Protein AF-A0A8M3B405-F1 (afdb_monomer_lite)

Sequence (270 aa):
MRRGDWSSRPAEAQRREERRTEFRLAEGLQRLDQAKHYHLNTLTREQRRLSRDLASIKTGNSWKRGFHSLGLRASNHDAGRPAAYYKRTLLPIIPLVGKEADDHKSSSLQARVQEFISSGGKRTEHSSETLCLPDLKQQPVTFLTTTNTHTDREESKERDMEGHVEVVRDREKDSQKEKEWMLLREREKDNENGAEINGNRGSSSPVPFPPDMLAPDGHLRTVHTLPNFAQALVEARKARYIRHRGQPLCERELTIREIFAQDSRRTPAV

Foldseek 3Di:
DDDDPPPCVVVVVVVVVVVVVVVVVVVVVVVVVVVVVVVVVVVVVVVVVVVVVVVCVVVVVPPVPPPCPPPPPPPPCPPDDDDDDDPPDPDPDDPDDDPDDDDDDPCPVVNVVVCVVVVPDDDDDDDPDDPDDPDPPDDDDDDDDDDDDDDDDDDDDDDDDDDDDDDPDDPPVPVVVVVVVVVVVVVVVVPPPDDPDDDDDDPDPDPDDDPVQADPVRHGPDPVNDPDPVVVVVVVVVDDDDPDPDDPPVNDDDDPCRVPPDPPVPDPDD

pLDDT: mean 71.89, std 16.9, range [38.06, 98.62]

Radius of gyration: 34.44 Å; chains: 1; bounding box: 91×79×84 Å

Organism: Danio rerio (NCBI:txid7955)

Secondary structure (DSSP, 8-state):
-----STTHHHHHHHHHHHHHHHHHHHHHHHHHHHHHHHHHHHHHHHHHHHHHHHHHHTT---TTTS-TT--------TT-------------PPPPP----------HHHHHHHHHHTTT-------------------------------------------------SSSHHHHHHHHHHHHHHHHTTSS-----------------GGGB-TTSSB--GGGPPPHHHHHHHHHH------SS--GGGSPPPHHHHT---TT-PPP-

Structure (mmCIF, N/CA/C/O backbone):
data_AF-A0A8M3B405-F1
#
_entry.id   AF-A0A8M3B405-F1
#
loop_
_atom_site.group_PDB
_atom_site.id
_atom_site.type_symbol
_atom_site.label_atom_id
_atom_site.label_alt_id
_atom_site.label_comp_id
_atom_site.label_asym_id
_atom_site.label_entity_id
_atom_site.label_seq_id
_atom_site.pdbx_PDB_ins_code
_atom_site.Cartn_x
_atom_site.Cartn_y
_atom_site.Cartn_z
_atom_site.occupancy
_atom_site.B_iso_or_equiv
_atom_site.auth_seq_id
_atom_site.auth_comp_id
_atom_site.auth_asym_id
_atom_site.auth_atom_id
_atom_site.pdbx_PDB_model_num
ATOM 1 N N . MET A 1 1 ? 37.016 22.498 -48.669 1.00 46.56 1 MET A N 1
ATOM 2 C CA . MET A 1 1 ? 36.357 21.264 -48.186 1.00 46.56 1 MET A CA 1
ATOM 3 C C . MET A 1 1 ? 35.936 21.462 -46.731 1.00 46.56 1 MET A C 1
ATOM 5 O O . MET A 1 1 ? 36.805 21.471 -45.873 1.00 46.56 1 MET A O 1
ATOM 9 N N . ARG A 1 2 ? 34.645 21.689 -46.436 1.00 56.72 2 ARG A N 1
ATOM 10 C CA . ARG A 1 2 ? 34.143 21.767 -45.049 1.00 56.72 2 ARG A CA 1
ATOM 11 C C . ARG A 1 2 ? 33.646 20.387 -44.626 1.00 56.72 2 ARG A C 1
ATOM 13 O O . ARG A 1 2 ? 32.625 19.919 -45.112 1.00 56.72 2 ARG A O 1
ATOM 20 N N . ARG A 1 3 ? 34.423 19.717 -43.779 1.00 62.25 3 ARG A N 1
ATOM 21 C CA . ARG A 1 3 ? 34.182 18.361 -43.278 1.00 62.25 3 ARG A CA 1
ATOM 22 C C . ARG A 1 3 ? 34.211 18.460 -41.746 1.00 62.25 3 ARG A C 1
ATOM 24 O O . ARG A 1 3 ? 35.256 18.224 -41.159 1.00 62.25 3 ARG A O 1
ATOM 31 N N . GLY A 1 4 ? 33.130 18.955 -41.134 1.00 64.19 4 GLY A N 1
ATOM 32 C CA . GLY A 1 4 ? 33.141 19.349 -39.711 1.00 64.19 4 GLY A CA 1
ATOM 33 C C . GLY A 1 4 ? 31.912 19.004 -38.860 1.00 64.19 4 GLY A C 1
ATOM 34 O O . GLY A 1 4 ? 32.069 18.829 -37.661 1.00 64.19 4 GLY A O 1
ATOM 35 N N . ASP A 1 5 ? 30.716 18.819 -39.428 1.00 64.69 5 ASP A N 1
ATOM 36 C CA . ASP A 1 5 ? 29.484 18.948 -38.616 1.00 64.69 5 ASP A CA 1
ATOM 37 C C . ASP A 1 5 ? 28.752 17.637 -38.263 1.00 64.69 5 ASP A C 1
ATOM 39 O O . ASP A 1 5 ? 27.579 17.657 -37.895 1.00 64.69 5 ASP A O 1
ATOM 43 N N . TRP A 1 6 ? 29.405 16.473 -38.341 1.00 62.72 6 TRP A N 1
ATOM 44 C CA . TRP A 1 6 ? 28.733 15.191 -38.046 1.00 62.72 6 TRP A CA 1
ATOM 45 C C . TRP A 1 6 ? 28.765 14.773 -36.565 1.00 62.72 6 TRP A C 1
ATOM 47 O O . TRP A 1 6 ? 27.986 13.911 -36.162 1.00 62.72 6 TRP A O 1
ATOM 57 N N . SER A 1 7 ? 29.594 15.406 -35.729 1.00 62.59 7 SER A N 1
ATOM 58 C CA . SER A 1 7 ? 29.790 14.990 -34.328 1.00 62.59 7 SER A CA 1
ATOM 59 C C . SER A 1 7 ? 28.761 15.563 -33.341 1.00 62.59 7 SER A C 1
ATOM 61 O O . SER A 1 7 ? 28.698 15.126 -32.196 1.00 62.59 7 SER A O 1
ATOM 63 N N . SER A 1 8 ? 27.922 16.515 -33.760 1.00 65.25 8 SER A N 1
ATOM 64 C CA . SER A 1 8 ? 26.989 17.227 -32.864 1.00 65.25 8 SER A CA 1
ATOM 65 C C . SER A 1 8 ? 25.650 16.503 -32.662 1.00 65.25 8 SER A C 1
ATOM 67 O O . SER A 1 8 ? 24.922 16.777 -31.705 1.00 65.25 8 SER A O 1
ATOM 69 N N . ARG A 1 9 ? 25.305 15.572 -33.561 1.00 69.12 9 ARG A N 1
ATOM 70 C CA . ARG A 1 9 ? 23.990 14.908 -33.603 1.00 69.12 9 ARG A CA 1
ATOM 71 C C . ARG A 1 9 ? 23.727 13.946 -32.428 1.00 69.12 9 ARG A C 1
ATOM 73 O O . ARG A 1 9 ? 22.607 13.972 -31.916 1.00 69.12 9 ARG A O 1
ATOM 80 N N . PRO A 1 10 ? 24.706 13.147 -31.948 1.00 80.44 10 PRO A N 1
ATOM 81 C CA . PRO A 1 10 ? 24.501 12.267 -30.794 1.00 80.44 10 PRO A CA 1
ATOM 82 C C . PRO A 1 10 ? 24.207 13.045 -29.504 1.00 80.44 10 PRO A C 1
ATOM 84 O O . PRO A 1 10 ? 23.272 12.705 -28.783 1.00 80.44 10 PRO A O 1
ATOM 87 N N . ALA A 1 11 ? 24.930 14.144 -29.260 1.00 85.38 11 ALA A N 1
ATOM 88 C CA . ALA A 1 11 ? 24.741 14.971 -28.067 1.00 85.38 11 ALA A CA 1
ATOM 89 C C . ALA A 1 11 ? 23.355 15.638 -28.032 1.00 85.38 11 ALA A C 1
ATOM 91 O O . ALA A 1 11 ? 22.743 15.779 -26.976 1.00 85.38 11 ALA A O 1
ATOM 92 N N . GLU A 1 12 ? 22.825 16.043 -29.189 1.00 88.56 12 GLU A N 1
ATOM 93 C CA . GLU A 1 12 ? 21.493 16.644 -29.259 1.00 88.56 12 GLU A CA 1
ATOM 94 C C . GLU A 1 12 ? 20.363 15.611 -29.115 1.00 88.56 12 GLU A C 1
ATOM 96 O O . GLU A 1 12 ? 19.310 15.922 -28.558 1.00 88.56 12 GLU A O 1
ATOM 101 N N . ALA A 1 13 ? 20.562 14.380 -29.597 1.00 90.19 13 ALA A N 1
ATOM 102 C CA . ALA A 1 13 ? 19.624 13.281 -29.373 1.00 90.19 13 ALA A CA 1
ATOM 103 C C . ALA A 1 13 ? 19.553 12.905 -27.885 1.00 90.19 13 ALA A C 1
ATOM 105 O O . ALA A 1 13 ? 18.455 12.770 -27.345 1.00 90.19 13 ALA A O 1
ATOM 106 N N . GLN A 1 14 ? 20.706 12.836 -27.214 1.00 92.69 14 GLN A N 1
ATOM 107 C CA . GLN A 1 14 ? 20.788 12.576 -25.780 1.00 92.69 14 GLN A CA 1
ATOM 108 C C . GLN A 1 14 ? 20.057 13.651 -24.961 1.00 92.69 14 GLN A C 1
ATOM 110 O O . GLN A 1 14 ? 19.185 13.308 -24.170 1.00 92.69 14 GLN A O 1
ATOM 115 N N . ARG A 1 15 ? 20.288 14.944 -25.239 1.00 93.38 15 ARG A N 1
ATOM 116 C CA . ARG A 1 15 ? 19.566 16.043 -24.565 1.00 93.38 15 ARG A CA 1
ATOM 117 C C . ARG A 1 15 ? 18.045 15.962 -24.721 1.00 93.38 15 ARG A C 1
ATOM 119 O O . ARG A 1 15 ? 17.302 16.377 -23.835 1.00 93.38 15 ARG A O 1
ATOM 126 N N . ARG A 1 16 ? 17.547 15.468 -25.861 1.00 94.94 16 ARG A N 1
ATOM 127 C CA . ARG A 1 16 ? 16.101 15.276 -26.068 1.00 94.94 16 ARG A CA 1
ATOM 128 C C . ARG A 1 16 ? 15.560 14.123 -25.232 1.00 94.94 16 ARG A C 1
ATOM 130 O O . ARG A 1 16 ? 14.450 14.241 -24.720 1.00 94.94 16 ARG A O 1
ATOM 137 N N . GLU A 1 17 ? 16.310 13.031 -25.105 1.00 94.62 17 GLU A N 1
ATOM 138 C CA . GLU A 1 17 ? 15.897 11.907 -24.264 1.00 94.62 17 GLU A CA 1
ATOM 139 C C . GLU A 1 17 ? 15.959 12.265 -22.777 1.00 94.62 17 GLU A C 1
ATOM 141 O O . GLU A 1 17 ? 15.003 11.980 -22.061 1.00 94.62 17 GLU A O 1
ATOM 146 N N . GLU A 1 18 ? 16.990 12.993 -22.341 1.00 96.19 18 GLU A N 1
ATOM 147 C CA . GLU A 1 18 ? 17.091 13.546 -20.984 1.00 96.19 18 GLU A CA 1
ATOM 148 C C . GLU A 1 18 ? 15.848 14.384 -20.647 1.00 96.19 18 GLU A C 1
ATOM 150 O O . GLU A 1 18 ? 15.136 14.066 -19.697 1.00 96.19 18 GLU A O 1
ATOM 155 N N . ARG A 1 19 ? 15.449 15.328 -21.510 1.00 97.50 19 ARG A N 1
ATOM 156 C CA . ARG A 1 19 ? 14.211 16.112 -21.312 1.00 97.50 19 ARG A CA 1
ATOM 157 C C . ARG A 1 19 ? 12.941 15.262 -21.228 1.00 97.50 19 ARG A C 1
ATOM 159 O O . ARG A 1 19 ? 12.017 15.599 -20.492 1.00 97.50 19 ARG A O 1
ATOM 166 N N . ARG A 1 20 ? 12.856 14.157 -21.977 1.00 97.81 20 ARG A N 1
ATOM 167 C CA . ARG A 1 20 ? 11.714 13.228 -21.878 1.00 97.81 20 ARG A CA 1
ATOM 168 C C . ARG A 1 20 ? 11.737 12.466 -20.560 1.00 97.81 20 ARG A C 1
ATOM 170 O O . ARG A 1 20 ? 10.682 12.272 -19.963 1.00 97.81 20 ARG A O 1
ATOM 177 N N . THR A 1 21 ? 12.913 12.023 -20.110 1.00 97.31 21 THR A N 1
ATOM 178 C CA . THR A 1 21 ? 13.059 11.393 -18.793 1.00 97.31 21 THR A CA 1
ATOM 179 C C . THR A 1 21 ? 12.696 12.364 -17.674 1.00 97.31 21 THR A C 1
ATOM 181 O O . THR A 1 21 ? 11.912 11.991 -16.808 1.00 97.31 21 THR A O 1
ATOM 184 N N . GLU A 1 22 ? 13.151 13.615 -17.747 1.00 97.69 22 GLU A N 1
ATOM 185 C CA . GLU A 1 22 ? 12.821 14.679 -16.797 1.00 97.69 22 GLU A CA 1
ATOM 186 C C . GLU A 1 22 ? 11.316 14.944 -16.754 1.00 97.69 22 GLU A C 1
ATOM 188 O O . GLU A 1 22 ? 10.733 14.960 -15.675 1.00 97.69 22 GLU A O 1
ATOM 193 N N . PHE A 1 23 ? 10.661 15.065 -17.914 1.00 97.94 23 PHE A N 1
ATOM 194 C CA . PHE A 1 23 ? 9.212 15.253 -17.981 1.00 97.94 23 PHE A CA 1
ATOM 195 C C . PHE A 1 23 ? 8.446 14.088 -17.331 1.00 97.94 23 PHE A C 1
ATOM 197 O O . PHE A 1 23 ? 7.529 14.314 -16.544 1.00 97.94 23 PHE A O 1
ATOM 204 N N . ARG A 1 24 ? 8.853 12.837 -17.601 1.00 98.31 24 ARG A N 1
ATOM 205 C CA . ARG A 1 24 ? 8.257 11.641 -16.975 1.00 98.31 24 ARG A CA 1
ATOM 206 C C . ARG A 1 24 ? 8.450 11.629 -15.455 1.00 98.31 24 ARG A C 1
ATOM 208 O O . ARG A 1 24 ? 7.530 11.257 -14.729 1.00 98.31 24 ARG A O 1
ATOM 215 N N . LEU A 1 25 ? 9.627 12.032 -14.970 1.00 98.44 25 LEU A N 1
ATOM 216 C CA . LEU A 1 25 ? 9.915 12.123 -13.535 1.00 98.44 25 LEU A CA 1
ATOM 217 C C . LEU A 1 25 ? 9.101 13.235 -12.862 1.00 98.44 25 LEU A C 1
ATOM 219 O O . LEU A 1 25 ? 8.525 12.999 -11.803 1.00 98.44 25 LEU A O 1
ATOM 223 N N . ALA A 1 26 ? 8.999 14.409 -13.490 1.00 98.19 26 ALA A N 1
ATOM 224 C CA . ALA A 1 26 ? 8.204 15.528 -12.990 1.00 98.19 26 ALA A CA 1
ATOM 225 C C . ALA A 1 26 ? 6.712 15.169 -12.885 1.00 98.19 26 ALA A C 1
ATOM 227 O O . ALA A 1 26 ? 6.083 15.429 -11.859 1.00 98.19 26 ALA A O 1
ATOM 228 N N . GLU A 1 27 ? 6.156 14.496 -13.898 1.00 98.25 27 GLU A N 1
ATOM 229 C CA . GLU A 1 27 ? 4.780 13.989 -13.856 1.00 98.25 27 GLU A CA 1
ATOM 230 C C . GLU A 1 27 ? 4.592 12.950 -12.736 1.00 98.25 27 GLU A C 1
ATOM 232 O O . GLU A 1 27 ? 3.603 12.984 -11.999 1.00 98.25 27 GLU A O 1
ATOM 237 N N . GLY A 1 28 ? 5.554 12.035 -12.572 1.00 98.38 28 GLY A N 1
ATOM 238 C CA . GLY A 1 28 ? 5.543 11.042 -11.497 1.00 98.38 28 GLY A CA 1
ATOM 239 C C . GLY A 1 28 ? 5.531 11.675 -10.102 1.00 98.38 28 GLY A C 1
ATOM 240 O O . GLY A 1 28 ? 4.732 11.269 -9.255 1.00 98.38 28 GLY A O 1
ATOM 241 N N . LEU A 1 29 ? 6.360 12.700 -9.881 1.00 98.50 29 LEU A N 1
ATOM 242 C CA . LEU A 1 29 ? 6.398 13.466 -8.631 1.00 98.50 29 LEU A CA 1
ATOM 243 C C . LEU A 1 29 ? 5.065 14.169 -8.359 1.00 98.50 29 LEU A C 1
ATOM 245 O O . LEU A 1 29 ? 4.527 14.043 -7.261 1.00 98.50 29 LEU A O 1
ATOM 249 N N . GLN A 1 30 ? 4.473 14.811 -9.369 1.00 98.50 30 GLN A N 1
ATOM 250 C CA . GLN A 1 30 ? 3.171 15.465 -9.230 1.00 98.50 30 GLN A CA 1
ATOM 251 C C . GLN A 1 30 ? 2.065 14.474 -8.829 1.00 98.50 30 GLN A C 1
ATOM 253 O O . GLN A 1 30 ? 1.247 14.767 -7.953 1.00 98.50 30 GLN A O 1
ATOM 258 N N . ARG A 1 31 ? 2.038 13.282 -9.440 1.00 98.31 31 ARG A N 1
ATOM 259 C CA . ARG A 1 31 ? 1.076 12.222 -9.090 1.00 98.31 31 ARG A CA 1
ATOM 260 C C . ARG A 1 31 ? 1.275 11.726 -7.657 1.00 98.31 31 ARG A C 1
ATOM 262 O O . ARG A 1 31 ? 0.292 11.500 -6.950 1.00 98.31 31 ARG A O 1
ATOM 269 N N . LEU A 1 32 ? 2.527 11.575 -7.221 1.00 98.62 32 LEU A N 1
ATOM 270 C CA . LEU A 1 32 ? 2.857 11.170 -5.854 1.00 98.62 32 LEU A CA 1
ATOM 271 C C . LEU A 1 32 ? 2.406 12.225 -4.835 1.00 98.62 32 LEU A C 1
ATOM 273 O O . LEU A 1 32 ? 1.776 11.881 -3.832 1.00 98.62 32 LEU A O 1
ATOM 277 N N . ASP A 1 33 ? 2.654 13.503 -5.120 1.00 98.56 33 ASP A N 1
ATOM 278 C CA . ASP A 1 33 ? 2.189 14.606 -4.285 1.00 98.56 33 ASP A CA 1
ATOM 279 C C . ASP A 1 33 ? 0.662 14.635 -4.209 1.00 98.56 33 ASP A C 1
ATOM 281 O O . ASP A 1 33 ? 0.100 14.747 -3.118 1.00 98.56 33 ASP A O 1
ATOM 285 N N . GLN A 1 34 ? -0.044 14.457 -5.326 1.00 98.19 34 GLN A N 1
ATOM 286 C CA . GLN A 1 34 ? -1.507 14.396 -5.330 1.00 98.19 34 GLN A CA 1
ATOM 287 C C . GLN A 1 34 ? -2.041 13.232 -4.477 1.00 98.19 34 GLN A C 1
ATOM 289 O O . GLN A 1 34 ? -2.971 13.422 -3.685 1.00 98.19 34 GLN A O 1
ATOM 294 N N . ALA A 1 35 ? -1.434 12.046 -4.581 1.00 98.06 35 ALA A N 1
ATOM 295 C CA . ALA A 1 35 ? -1.796 10.885 -3.769 1.00 98.06 35 ALA A CA 1
ATOM 296 C C . ALA A 1 35 ? -1.555 11.138 -2.270 1.00 98.06 35 ALA A C 1
ATOM 298 O O . ALA A 1 35 ? -2.426 10.855 -1.441 1.00 98.06 35 ALA A O 1
ATOM 299 N N . LYS A 1 36 ? -0.418 11.751 -1.913 1.00 98.38 36 LYS A N 1
ATOM 300 C CA . LYS A 1 36 ? -0.106 12.162 -0.536 1.00 98.38 36 LYS A CA 1
ATOM 301 C C . LYS A 1 36 ? -1.177 13.104 0.020 1.00 98.38 36 LYS A C 1
ATOM 303 O O . LYS A 1 36 ? -1.682 12.872 1.119 1.00 98.38 36 LYS A O 1
ATOM 308 N N . HIS A 1 37 ? -1.567 14.131 -0.737 1.00 98.38 37 HIS A N 1
ATOM 309 C CA . HIS A 1 37 ? -2.614 15.070 -0.321 1.00 98.38 37 HIS A CA 1
ATOM 310 C C . HIS A 1 37 ? -3.978 14.383 -0.154 1.00 98.38 37 HIS A C 1
ATOM 312 O O . HIS A 1 37 ? -4.681 14.646 0.823 1.00 98.38 37 HIS A O 1
ATOM 318 N N . TYR A 1 38 ? -4.354 13.476 -1.062 1.00 98.44 38 TYR A N 1
ATOM 319 C CA . TYR A 1 38 ? -5.592 12.699 -0.950 1.00 98.44 38 TYR A CA 1
ATOM 320 C C . TYR A 1 38 ? -5.633 11.867 0.340 1.00 98.44 38 TYR A C 1
ATOM 322 O O . TYR A 1 38 ? -6.625 11.903 1.078 1.00 98.44 38 TYR A O 1
ATOM 330 N N . HIS A 1 39 ? -4.545 11.161 0.652 1.00 98.38 39 HIS A N 1
ATOM 331 C CA . HIS A 1 39 ? -4.461 10.344 1.859 1.00 98.38 39 HIS A CA 1
ATOM 332 C C . HIS A 1 39 ? -4.478 11.187 3.135 1.00 98.38 39 HIS A C 1
ATOM 334 O O . HIS A 1 39 ? -5.252 10.883 4.042 1.00 98.38 39 HIS A O 1
ATOM 340 N N . LEU A 1 40 ? -3.721 12.288 3.193 1.00 98.56 40 LEU A N 1
ATOM 341 C CA . LEU A 1 40 ? -3.746 13.206 4.339 1.00 98.56 40 LEU A CA 1
ATOM 342 C C . LEU A 1 40 ? -5.141 13.798 4.579 1.00 98.56 40 LEU A C 1
ATOM 344 O O . LEU A 1 40 ? -5.606 13.860 5.719 1.00 98.56 40 LEU A O 1
ATOM 348 N N . ASN A 1 41 ? -5.851 14.175 3.513 1.00 98.31 41 ASN A N 1
ATOM 349 C CA . ASN A 1 41 ? -7.222 14.672 3.612 1.00 98.31 41 ASN A CA 1
ATOM 350 C C . ASN A 1 41 ? -8.191 13.594 4.106 1.00 98.31 41 ASN A C 1
ATOM 352 O O . ASN A 1 41 ? -9.075 13.881 4.914 1.00 98.31 41 ASN A O 1
ATOM 356 N N . THR A 1 42 ? -8.018 12.355 3.646 1.00 97.81 42 THR A N 1
ATOM 357 C CA . THR A 1 42 ? -8.828 11.209 4.079 1.00 97.81 42 THR A CA 1
ATOM 358 C C . THR A 1 42 ? -8.619 10.922 5.564 1.00 97.81 42 THR A C 1
ATOM 360 O O . THR A 1 42 ? -9.591 10.843 6.313 1.00 97.81 42 THR A O 1
ATOM 363 N N . LEU A 1 43 ? -7.365 10.880 6.020 1.00 98.50 43 LEU A N 1
ATOM 364 C CA . LEU A 1 43 ? -7.030 10.708 7.435 1.00 98.50 43 LEU A CA 1
ATOM 365 C C . LEU A 1 43 ? -7.577 11.849 8.294 1.00 98.50 43 LEU A C 1
ATOM 367 O O . LEU A 1 43 ? -8.170 11.601 9.337 1.00 98.50 43 LEU A O 1
ATOM 371 N N . THR A 1 44 ? -7.474 13.094 7.825 1.00 98.12 44 THR A N 1
ATOM 372 C CA . THR A 1 44 ? -8.032 14.255 8.536 1.00 98.12 44 THR A CA 1
ATOM 373 C C . THR A 1 44 ? -9.558 14.152 8.680 1.00 98.12 44 THR A C 1
ATOM 375 O O . THR A 1 44 ? -10.116 14.529 9.713 1.00 98.12 44 THR A O 1
ATOM 378 N N . ARG A 1 45 ? -10.263 13.632 7.662 1.00 98.31 45 ARG A N 1
ATOM 379 C CA . ARG A 1 45 ? -11.717 13.398 7.721 1.00 98.31 45 ARG A CA 1
ATOM 380 C C . ARG A 1 45 ? -12.077 12.311 8.729 1.00 98.31 45 ARG A C 1
ATOM 382 O O . ARG A 1 45 ? -12.981 12.540 9.533 1.00 98.31 45 ARG A O 1
ATOM 389 N N . GLU A 1 46 ? -11.366 11.186 8.718 1.00 97.94 46 GLU A N 1
ATOM 390 C CA . GLU A 1 46 ? -11.579 10.107 9.690 1.00 97.94 46 GLU A CA 1
ATOM 391 C C . GLU A 1 46 ? -11.245 10.562 11.110 1.00 97.94 46 GLU A C 1
ATOM 393 O O . GLU A 1 46 ? -12.050 10.353 12.009 1.00 97.94 46 GLU A O 1
ATOM 398 N N . GLN A 1 47 ? -10.152 11.298 11.317 1.00 98.38 47 GLN A N 1
ATOM 399 C CA . GLN A 1 47 ? -9.822 11.873 12.621 1.00 98.38 47 GLN A CA 1
ATOM 400 C C . GLN A 1 47 ? -10.959 12.769 13.133 1.00 98.38 47 GLN A C 1
ATOM 402 O O . GLN A 1 47 ? -11.434 12.581 14.249 1.00 98.38 47 GLN A O 1
ATOM 407 N N . ARG A 1 48 ? -11.479 13.691 12.308 1.00 98.25 48 ARG A N 1
ATOM 408 C CA . ARG A 1 48 ? -12.626 14.544 12.684 1.00 98.25 48 ARG A CA 1
ATOM 409 C C . ARG A 1 48 ? -13.904 13.747 12.936 1.00 98.25 48 ARG A C 1
ATOM 411 O O . ARG A 1 48 ? -14.734 14.156 13.748 1.00 98.25 48 ARG A O 1
ATOM 418 N N . ARG A 1 49 ? -14.123 12.657 12.202 1.00 96.56 49 ARG A N 1
ATOM 419 C CA . ARG A 1 49 ? -15.253 11.751 12.422 1.00 96.56 49 ARG A CA 1
ATOM 420 C C . ARG A 1 49 ? -15.115 11.062 13.777 1.00 96.56 49 ARG A C 1
ATOM 422 O O . ARG A 1 49 ? -15.998 11.242 14.604 1.00 96.56 49 ARG A O 1
ATOM 429 N N . LEU A 1 50 ? -13.982 10.414 14.036 1.00 97.12 50 LEU A N 1
ATOM 430 C CA . LEU A 1 50 ? -13.677 9.745 15.299 1.00 97.12 50 LEU A CA 1
ATOM 431 C C . LEU A 1 50 ? -13.718 10.703 16.493 1.00 97.12 50 LEU A C 1
ATOM 433 O O . LEU A 1 50 ? -14.237 10.341 17.541 1.00 97.12 50 LEU A O 1
ATOM 437 N N . SER A 1 51 ? -13.244 11.944 16.353 1.00 96.81 51 SER A N 1
ATOM 438 C CA . SER A 1 51 ? -13.347 12.945 17.423 1.00 96.81 51 SER A CA 1
ATOM 439 C C . SER A 1 51 ? -14.800 13.321 17.743 1.00 96.81 51 SER A C 1
ATOM 441 O O . SER A 1 51 ? -15.157 13.411 18.917 1.00 96.81 51 SER A O 1
ATOM 443 N N . ARG A 1 52 ? -15.656 13.517 16.725 1.00 95.38 52 ARG A N 1
ATOM 444 C CA . ARG A 1 52 ? -17.100 13.775 16.920 1.00 95.38 52 ARG A CA 1
ATOM 445 C C . ARG A 1 52 ? -17.804 12.578 17.542 1.00 95.38 52 ARG A C 1
ATOM 447 O O . ARG A 1 52 ? -18.644 12.732 18.429 1.00 95.38 52 ARG A O 1
ATOM 454 N N . ASP A 1 53 ? -17.437 11.400 17.073 1.00 92.81 53 ASP A N 1
ATOM 455 C CA . ASP A 1 53 ? -17.916 10.130 17.569 1.00 92.81 53 ASP A CA 1
ATOM 456 C C . ASP A 1 53 ? -17.565 9.994 19.069 1.00 92.81 53 ASP A C 1
ATOM 458 O O . ASP A 1 53 ? -18.453 9.865 19.917 1.00 92.81 53 ASP A O 1
ATOM 462 N N . LEU A 1 54 ? -16.292 10.122 19.425 1.00 94.94 54 LEU A N 1
ATOM 463 C CA . LEU A 1 54 ? -15.814 10.043 20.802 1.00 94.94 54 LEU A CA 1
ATOM 464 C C . LEU A 1 54 ? -16.498 11.079 21.709 1.00 94.94 54 LEU A C 1
ATOM 466 O O . LEU A 1 54 ? -16.900 10.743 22.824 1.00 94.94 54 LEU A O 1
ATOM 470 N N . ALA A 1 55 ? -16.691 12.314 21.236 1.00 93.56 55 ALA A N 1
ATOM 471 C CA . ALA A 1 55 ? -17.446 13.333 21.966 1.00 93.56 55 ALA A CA 1
ATOM 472 C C . ALA A 1 55 ? -18.910 12.914 22.200 1.00 93.56 55 ALA A C 1
ATOM 474 O O . ALA A 1 55 ? -19.419 13.058 23.309 1.00 93.56 55 ALA A O 1
ATOM 475 N N . SER A 1 56 ? -19.565 12.327 21.195 1.00 88.25 56 SER A N 1
ATOM 476 C CA . SER A 1 56 ? -20.955 11.858 21.296 1.00 88.25 56 SER A CA 1
ATOM 477 C C . SER A 1 56 ? -21.120 10.744 22.333 1.00 88.25 56 SER A C 1
ATOM 479 O O . SER A 1 56 ? -22.073 10.775 23.113 1.00 88.25 56 SER A O 1
ATOM 481 N N . ILE A 1 57 ? -20.171 9.798 22.387 1.00 91.31 57 ILE A N 1
ATOM 482 C CA . ILE A 1 57 ? -20.143 8.751 23.419 1.00 91.31 57 ILE A CA 1
ATOM 483 C C . ILE A 1 57 ? -19.985 9.380 24.807 1.00 91.31 57 ILE A C 1
ATOM 485 O O . ILE A 1 57 ? -20.743 9.045 25.715 1.00 91.31 57 ILE A O 1
ATOM 489 N N . LYS A 1 58 ? -19.042 10.321 24.970 1.00 92.56 58 LYS A N 1
ATOM 490 C CA . LYS A 1 58 ? -18.778 10.984 26.258 1.00 92.56 58 LYS A CA 1
ATOM 491 C C . LYS A 1 58 ? -19.974 11.778 26.784 1.00 92.56 58 LYS A C 1
ATOM 493 O O . LYS A 1 58 ? -20.210 11.777 27.986 1.00 92.56 58 LYS A O 1
ATOM 498 N N . THR A 1 59 ? -20.745 12.426 25.911 1.00 93.31 59 THR A N 1
ATOM 499 C CA . THR A 1 59 ? -21.952 13.180 26.301 1.00 93.31 59 THR A CA 1
ATOM 500 C C . THR A 1 59 ? -23.152 12.272 26.619 1.00 93.31 59 THR A C 1
ATOM 502 O O . THR A 1 59 ? -24.201 12.762 27.019 1.00 93.31 59 THR A O 1
ATOM 505 N N . GLY A 1 60 ? -23.042 10.948 26.449 1.00 87.69 60 GLY A N 1
ATOM 506 C CA . GLY A 1 60 ? -24.164 10.026 26.656 1.00 87.69 60 GLY A CA 1
ATOM 507 C C . GLY A 1 60 ? -25.176 10.016 25.502 1.00 87.69 60 GLY A C 1
ATOM 508 O O . GLY A 1 60 ? -26.205 9.343 25.582 1.00 87.69 60 GLY A O 1
ATOM 509 N N . ASN A 1 61 ? -24.864 10.683 24.384 1.00 73.88 61 ASN A N 1
ATOM 510 C CA . ASN A 1 61 ? -25.613 10.580 23.133 1.00 73.88 61 ASN A CA 1
ATOM 511 C C . ASN A 1 61 ? -25.239 9.264 22.436 1.00 73.88 61 ASN A C 1
ATOM 513 O O . ASN A 1 61 ? -24.569 9.242 21.404 1.00 73.88 61 ASN A O 1
ATOM 517 N N . SER A 1 62 ? -25.648 8.144 23.038 1.00 65.38 62 SER A N 1
ATOM 518 C CA . SER A 1 62 ? -25.415 6.806 22.492 1.00 65.38 62 SER A CA 1
ATOM 519 C C . SER A 1 62 ? -25.954 6.721 21.058 1.00 65.38 62 SER A C 1
ATOM 521 O O . SER A 1 62 ? -27.094 7.103 20.788 1.00 65.38 62 SER A O 1
ATOM 523 N N . TRP A 1 63 ? -25.137 6.231 20.121 1.00 60.19 63 TRP A N 1
ATOM 524 C CA . TRP A 1 63 ? -25.417 6.135 18.679 1.00 60.19 63 TRP A CA 1
ATOM 525 C C . TRP A 1 63 ? -26.551 5.170 18.284 1.00 60.19 63 TRP A C 1
ATOM 527 O O . TRP A 1 63 ? -26.535 4.579 17.201 1.00 60.19 63 TRP A O 1
ATOM 537 N N . LYS A 1 64 ? -27.591 5.034 19.112 1.00 59.47 64 LYS A N 1
ATOM 538 C CA . LYS A 1 64 ? -28.775 4.190 18.896 1.00 59.47 64 LYS A CA 1
ATOM 539 C C . LYS A 1 64 ? -29.655 4.607 17.706 1.00 59.47 64 LYS A C 1
ATOM 541 O O . LYS A 1 64 ? -30.815 4.228 17.631 1.00 59.47 64 LYS A O 1
ATOM 546 N N . ARG A 1 65 ? -29.139 5.387 16.752 1.00 60.06 65 ARG A N 1
ATOM 547 C CA . ARG A 1 65 ? -29.850 5.752 15.517 1.00 60.06 65 ARG A CA 1
ATOM 548 C C . ARG A 1 65 ? -29.221 5.221 14.225 1.00 60.06 65 ARG A C 1
ATOM 550 O O . ARG A 1 65 ? -29.856 5.359 13.189 1.00 60.06 65 ARG A O 1
ATOM 557 N N . GLY A 1 66 ? -28.046 4.578 14.260 1.00 57.28 66 GLY A N 1
ATOM 558 C CA . GLY A 1 66 ? -27.329 4.183 13.031 1.00 57.28 66 GLY A CA 1
ATOM 559 C C . GLY A 1 66 ? -27.232 2.685 12.719 1.00 57.28 66 GLY A C 1
ATOM 560 O O . GLY A 1 66 ? -27.152 2.320 11.552 1.00 57.28 66 GLY A O 1
ATOM 561 N N . PHE A 1 67 ? -27.268 1.806 13.726 1.00 56.03 67 PHE A N 1
ATOM 562 C CA . PHE A 1 67 ? -26.982 0.368 13.550 1.00 56.03 67 PHE A CA 1
ATOM 563 C C . PHE A 1 67 ? -28.204 -0.553 13.724 1.00 56.03 67 PHE A C 1
ATOM 565 O O . PHE A 1 67 ? -28.058 -1.764 13.859 1.00 56.03 67 PHE A O 1
ATOM 572 N N . HIS A 1 68 ? -29.425 -0.009 13.686 1.00 51.50 68 HIS A N 1
ATOM 573 C CA . HIS A 1 68 ? -30.662 -0.799 13.812 1.00 51.50 68 HIS A CA 1
ATOM 574 C C . HIS A 1 68 ? -31.383 -1.070 12.480 1.00 51.50 68 HIS A C 1
ATOM 576 O O . HIS A 1 68 ? -32.420 -1.723 12.485 1.00 51.50 68 HIS A O 1
ATOM 582 N N . SER A 1 69 ? -30.833 -0.664 11.331 1.00 51.19 69 SER A N 1
ATOM 583 C CA . SER A 1 69 ? -31.438 -0.973 10.019 1.00 51.19 69 SER A CA 1
ATOM 584 C C . SER A 1 69 ? -31.138 -2.391 9.512 1.00 51.19 69 SER A C 1
ATOM 586 O O . SER A 1 69 ? -31.733 -2.819 8.531 1.00 51.19 69 SER A O 1
ATOM 588 N N . LEU A 1 70 ? -30.255 -3.135 10.189 1.00 53.56 70 LEU A N 1
ATOM 589 C CA . LEU A 1 70 ? -30.065 -4.584 10.004 1.00 53.56 70 LEU A CA 1
ATOM 590 C C . LEU A 1 70 ? -30.407 -5.361 11.284 1.00 53.56 70 LEU A C 1
ATOM 592 O O . LEU A 1 70 ? -29.985 -6.498 11.481 1.00 53.56 70 LEU A O 1
ATOM 596 N N . GLY A 1 71 ? -31.202 -4.731 12.156 1.00 46.62 71 GLY A N 1
ATOM 597 C CA . GLY A 1 71 ? -31.865 -5.412 13.247 1.00 46.62 71 GLY A CA 1
ATOM 598 C C . GLY A 1 71 ? -32.832 -6.428 12.665 1.00 46.62 71 GLY A C 1
ATOM 599 O O . GLY A 1 71 ? -33.840 -6.061 12.064 1.00 46.62 71 GLY A O 1
ATOM 600 N N . LEU A 1 72 ? -32.488 -7.697 12.865 1.00 54.97 72 LEU A N 1
ATOM 601 C CA . LEU A 1 72 ? -33.399 -8.817 13.045 1.00 54.97 72 LEU A CA 1
ATOM 602 C C . LEU A 1 72 ? -34.698 -8.313 13.684 1.00 54.97 72 LEU A C 1
ATOM 604 O O . LEU A 1 72 ? -34.827 -8.209 14.903 1.00 54.97 72 LEU A O 1
ATOM 608 N N . ARG A 1 73 ? -35.663 -7.949 12.839 1.00 45.16 73 ARG A N 1
ATOM 609 C CA . ARG A 1 73 ? -37.038 -7.761 13.259 1.00 45.16 73 ARG A CA 1
ATOM 610 C C . ARG A 1 73 ? -37.482 -9.157 13.659 1.00 45.16 73 ARG A C 1
ATOM 612 O O . ARG A 1 73 ? -37.772 -9.970 12.786 1.00 45.16 73 ARG A O 1
ATOM 619 N N . ALA A 1 74 ? -37.483 -9.436 14.962 1.00 52.75 74 ALA A N 1
ATOM 620 C CA . ALA A 1 74 ? -38.272 -10.510 15.541 1.00 52.75 74 ALA A CA 1
ATOM 621 C C . ALA A 1 74 ? -39.722 -10.246 15.119 1.00 52.75 74 ALA A C 1
ATOM 623 O O . ALA A 1 74 ? -40.459 -9.472 15.730 1.00 52.75 74 ALA A O 1
ATOM 624 N N . SER A 1 75 ? -40.070 -10.779 13.953 1.00 53.25 75 SER A N 1
ATOM 625 C CA . SER A 1 75 ? -41.401 -10.723 13.402 1.00 53.25 75 SER A CA 1
ATOM 626 C C . SER A 1 75 ? -42.181 -11.778 14.159 1.00 53.25 75 SER A C 1
ATOM 628 O O . SER A 1 75 ? -42.202 -12.945 13.777 1.00 53.25 75 SER A O 1
ATOM 630 N N . ASN A 1 76 ? -42.779 -11.369 15.276 1.00 55.09 76 ASN A N 1
ATOM 631 C CA . ASN A 1 76 ? -43.956 -12.042 15.796 1.00 55.09 76 ASN A CA 1
ATOM 632 C C . ASN A 1 76 ? -45.035 -11.906 14.713 1.00 55.09 76 ASN A C 1
ATOM 634 O O . ASN A 1 76 ? -45.783 -10.928 14.676 1.00 55.09 76 ASN A O 1
ATOM 638 N N . HIS A 1 77 ? -45.037 -12.837 13.758 1.00 55.59 77 HIS A N 1
ATOM 639 C CA . HIS A 1 77 ? -46.132 -13.009 12.819 1.00 55.59 77 HIS A CA 1
ATOM 640 C C . HIS A 1 77 ? -47.293 -13.640 13.581 1.00 55.59 77 HIS A C 1
ATOM 642 O O . HIS A 1 77 ? -47.468 -14.852 13.603 1.00 55.59 77 HIS A O 1
ATOM 648 N N . ASP A 1 78 ? -48.066 -12.772 14.224 1.00 58.69 78 ASP A N 1
ATOM 649 C CA . ASP A 1 78 ? -49.456 -13.043 14.546 1.00 58.69 78 ASP A CA 1
ATOM 650 C C . ASP A 1 78 ? -50.227 -13.183 13.218 1.00 58.69 78 ASP A C 1
ATOM 652 O O . ASP A 1 78 ? -50.203 -12.292 12.360 1.00 58.69 78 ASP A O 1
ATOM 656 N N . ALA A 1 79 ? -50.826 -14.353 13.003 1.00 63.88 79 ALA A N 1
ATOM 657 C CA . ALA A 1 79 ? -51.289 -14.871 11.713 1.00 63.88 79 ALA A CA 1
ATOM 658 C C . ALA A 1 79 ? -52.625 -14.268 11.220 1.00 63.88 79 ALA A C 1
ATOM 660 O O . ALA A 1 79 ? -53.385 -14.929 10.516 1.00 63.88 79 ALA A O 1
ATOM 661 N N . GLY A 1 80 ? -52.934 -13.015 11.570 1.00 62.78 80 GLY A N 1
ATOM 662 C CA . GLY A 1 80 ? -54.288 -12.463 11.432 1.00 62.78 80 GLY A CA 1
ATOM 663 C C . GLY A 1 80 ? -54.479 -11.222 10.556 1.00 62.78 80 GLY A C 1
ATOM 664 O O . GLY A 1 80 ? -55.602 -10.725 10.498 1.00 62.78 80 GLY A O 1
ATOM 665 N N . ARG A 1 81 ? -53.452 -10.661 9.893 1.00 57.16 81 ARG A N 1
ATOM 666 C CA . ARG A 1 81 ? -53.611 -9.384 9.156 1.00 57.16 81 ARG A CA 1
ATOM 667 C C . ARG A 1 81 ? -53.494 -9.508 7.628 1.00 57.16 81 ARG A C 1
ATOM 669 O O . ARG A 1 81 ? -52.453 -9.947 7.141 1.00 57.16 81 ARG A O 1
ATOM 676 N N . PRO A 1 82 ? -54.512 -9.062 6.863 1.00 67.56 82 PRO A N 1
ATOM 677 C CA . PRO A 1 82 ? -54.509 -9.128 5.407 1.00 67.56 82 PRO A CA 1
ATOM 678 C C . PRO A 1 82 ? -53.544 -8.099 4.795 1.00 67.56 82 PRO A C 1
ATOM 680 O O . PRO A 1 82 ? -53.450 -6.963 5.258 1.00 67.56 82 PRO A O 1
ATOM 683 N N . ALA A 1 83 ? -52.829 -8.552 3.760 1.00 60.50 83 ALA A N 1
ATOM 684 C CA . ALA A 1 83 ? -52.080 -7.822 2.731 1.00 60.50 83 ALA A CA 1
ATOM 685 C C . ALA A 1 83 ? -51.751 -6.340 3.018 1.00 60.50 83 ALA A C 1
ATOM 687 O O . ALA A 1 83 ? -52.499 -5.426 2.669 1.00 60.50 83 ALA A O 1
ATOM 688 N N . ALA A 1 84 ? -50.565 -6.091 3.581 1.00 61.91 84 ALA A N 1
ATOM 689 C CA . ALA A 1 84 ? -49.993 -4.752 3.612 1.00 61.91 84 ALA A CA 1
ATOM 690 C C . ALA A 1 84 ? -49.618 -4.309 2.186 1.00 61.91 84 ALA A C 1
ATOM 692 O O . ALA A 1 84 ? -48.729 -4.873 1.551 1.00 61.91 84 ALA A O 1
ATOM 693 N N . TYR A 1 85 ? -50.304 -3.272 1.710 1.00 67.25 85 TYR A N 1
ATOM 694 C CA . TYR A 1 85 ? -50.002 -2.535 0.488 1.00 67.25 85 TYR A CA 1
ATOM 695 C C . TYR A 1 85 ? -48.547 -2.036 0.524 1.00 67.25 85 TYR A C 1
ATOM 697 O O . TYR A 1 85 ? -48.181 -1.189 1.343 1.00 67.25 85 TYR A O 1
ATOM 705 N N . TYR A 1 86 ? -47.706 -2.548 -0.370 1.00 63.75 86 TYR A N 1
ATOM 706 C CA . TYR A 1 86 ? -46.346 -2.062 -0.591 1.00 63.75 86 TYR A CA 1
ATOM 707 C C . TYR A 1 86 ? -46.415 -0.651 -1.188 1.00 63.75 86 TYR A C 1
ATOM 709 O O . TYR A 1 86 ? -46.558 -0.456 -2.396 1.00 63.75 86 TYR A O 1
ATOM 717 N N . LYS A 1 87 ? -46.307 0.368 -0.328 1.00 63.50 87 LYS A N 1
ATOM 718 C CA . LYS A 1 87 ? -45.901 1.702 -0.773 1.00 63.50 87 LYS A CA 1
ATOM 719 C C . LYS A 1 87 ? -44.503 1.562 -1.367 1.00 63.50 87 LYS A C 1
ATOM 721 O O . LYS A 1 87 ? -43.569 1.208 -0.653 1.00 63.50 87 LYS A O 1
ATOM 726 N N . ARG A 1 88 ? -44.405 1.804 -2.679 1.00 64.25 88 ARG A N 1
ATOM 727 C CA . ARG A 1 88 ? -43.163 1.910 -3.454 1.00 64.25 88 ARG A CA 1
ATOM 728 C C . ARG A 1 88 ? -42.078 2.559 -2.598 1.00 64.25 88 ARG A C 1
ATOM 730 O O . ARG A 1 88 ? -42.200 3.726 -2.230 1.00 64.25 88 ARG A O 1
ATOM 737 N N . THR A 1 89 ? -41.047 1.792 -2.271 1.00 59.66 89 THR A N 1
ATOM 738 C CA . THR A 1 89 ? -39.811 2.325 -1.718 1.00 59.66 89 THR A CA 1
ATOM 739 C C . THR A 1 89 ? -39.244 3.285 -2.757 1.00 59.66 89 THR A C 1
ATOM 741 O O . THR A 1 89 ? -38.799 2.881 -3.830 1.00 59.66 89 THR A O 1
ATOM 744 N N . LEU A 1 90 ? -39.340 4.584 -2.470 1.00 68.69 90 LEU A N 1
ATOM 745 C CA . LEU A 1 90 ? -38.588 5.598 -3.191 1.00 68.69 90 LEU A CA 1
ATOM 746 C C . LEU A 1 90 ? -37.118 5.306 -2.900 1.00 68.69 90 LEU A C 1
ATOM 748 O O . LEU A 1 90 ? -36.636 5.559 -1.796 1.00 68.69 90 LEU A O 1
ATOM 752 N N . LEU A 1 91 ? -36.436 4.685 -3.864 1.00 74.44 91 LEU A N 1
ATOM 753 C CA . LEU A 1 91 ? -34.985 4.577 -3.833 1.00 74.44 91 LEU A CA 1
ATOM 754 C C . LEU A 1 91 ? -34.416 5.996 -3.683 1.00 74.44 91 LEU A C 1
ATOM 756 O O . LEU A 1 91 ? -34.966 6.923 -4.288 1.00 74.44 91 LEU A O 1
ATOM 760 N N . PRO A 1 92 ? -33.353 6.191 -2.883 1.00 65.56 92 PRO A N 1
ATOM 761 C CA . PRO A 1 92 ? -32.691 7.483 -2.809 1.00 65.56 92 PRO A CA 1
ATOM 762 C C . PRO A 1 92 ? -32.318 7.915 -4.230 1.00 65.56 92 PRO A C 1
ATOM 764 O O . PRO A 1 92 ? -31.588 7.219 -4.936 1.00 65.56 92 PRO A O 1
ATOM 767 N N . ILE A 1 93 ? -32.886 9.040 -4.663 1.00 71.69 93 ILE A N 1
ATOM 768 C CA . ILE A 1 93 ? -32.594 9.643 -5.958 1.00 71.69 93 ILE A CA 1
ATOM 769 C C . ILE A 1 93 ? -31.127 10.068 -5.900 1.00 71.69 93 ILE A C 1
ATOM 771 O O . ILE A 1 93 ? -30.763 10.913 -5.083 1.00 71.69 93 ILE A O 1
ATOM 775 N N . ILE A 1 94 ? -30.283 9.459 -6.735 1.00 67.75 94 ILE A N 1
ATOM 776 C CA . ILE A 1 94 ? -28.908 9.919 -6.939 1.00 67.75 94 ILE A CA 1
ATOM 777 C C . ILE A 1 94 ? -29.028 11.360 -7.450 1.00 67.75 94 ILE A C 1
ATOM 779 O O . ILE A 1 94 ? -29.662 11.553 -8.493 1.00 67.75 94 ILE A O 1
ATOM 783 N N . PRO A 1 95 ? -28.499 12.375 -6.740 1.00 64.81 95 PRO A N 1
ATOM 784 C CA . PRO A 1 95 ? -28.545 13.738 -7.238 1.00 64.81 95 PRO A CA 1
ATOM 785 C C . PRO A 1 95 ? -27.864 13.755 -8.605 1.00 64.81 95 PRO A C 1
ATOM 787 O O . PRO A 1 95 ? -26.690 13.399 -8.724 1.00 64.81 95 PRO A O 1
ATOM 790 N N . LEU A 1 96 ? -28.622 14.122 -9.644 1.00 66.00 96 LEU A N 1
ATOM 791 C CA . LEU A 1 96 ? -28.025 14.456 -10.926 1.00 66.00 96 LEU A CA 1
ATOM 792 C C . LEU A 1 96 ? -27.020 15.571 -10.651 1.00 66.00 96 LEU A C 1
ATOM 794 O O . LEU A 1 96 ? -27.383 16.618 -10.114 1.00 66.00 96 LEU A O 1
ATOM 798 N N . VAL A 1 97 ? -25.760 15.293 -10.984 1.00 69.31 97 VAL A N 1
ATOM 799 C CA . VAL A 1 97 ? -24.659 16.250 -10.928 1.00 69.31 97 VAL A CA 1
ATOM 800 C C . VAL A 1 97 ? -25.126 17.551 -11.569 1.00 69.31 97 VAL A C 1
ATOM 802 O O . VAL A 1 97 ? -25.619 17.566 -12.699 1.00 69.31 97 VAL A O 1
ATOM 805 N N . GLY A 1 98 ? -25.043 18.607 -10.762 1.00 52.41 98 GLY A N 1
ATOM 806 C CA . GLY A 1 98 ? -25.525 19.936 -11.070 1.00 52.41 98 GLY A CA 1
ATOM 807 C C . GLY A 1 98 ? -24.980 20.427 -12.400 1.00 52.41 98 GLY A C 1
ATOM 808 O O . GLY A 1 98 ? -23.788 20.340 -12.684 1.00 52.41 98 GLY A O 1
ATOM 809 N N . LYS A 1 99 ? -25.905 20.958 -13.196 1.00 57.22 99 LYS A N 1
ATOM 810 C CA . LYS A 1 99 ? -25.620 21.929 -14.242 1.00 57.22 99 LYS A CA 1
ATOM 811 C C . LYS A 1 99 ? -24.982 23.144 -13.571 1.00 57.22 99 LYS A C 1
ATOM 813 O O . LYS A 1 99 ? -25.706 23.994 -13.061 1.00 57.22 99 LYS A O 1
ATOM 818 N N . GLU A 1 100 ? -23.660 23.222 -13.559 1.00 54.03 100 GLU A N 1
ATOM 819 C CA . GLU A 1 100 ? -23.018 24.530 -13.547 1.00 54.03 100 GLU A CA 1
ATOM 820 C C . GLU A 1 100 ? -22.979 25.014 -14.992 1.00 54.03 100 GLU A C 1
ATOM 822 O O . GLU A 1 100 ? -22.478 24.340 -15.894 1.00 54.03 100 GLU A O 1
ATOM 827 N N . ALA A 1 101 ? -23.659 26.134 -15.209 1.00 56.00 101 ALA A N 1
ATOM 828 C CA . ALA A 1 101 ? -23.563 26.906 -16.423 1.00 56.00 101 ALA A CA 1
ATOM 829 C C . ALA A 1 101 ? -22.158 27.507 -16.456 1.00 56.00 101 ALA A C 1
ATOM 831 O O . ALA A 1 101 ? -21.893 28.465 -15.743 1.00 56.00 101 ALA A O 1
ATOM 832 N N . ASP A 1 102 ? -21.279 26.920 -17.259 1.00 52.47 102 ASP A N 1
ATOM 833 C CA . ASP A 1 102 ? -20.117 27.628 -17.770 1.00 52.47 102 ASP A CA 1
ATOM 834 C C . ASP A 1 102 ? -19.961 27.299 -19.256 1.00 52.47 102 ASP A C 1
ATOM 836 O O . ASP A 1 102 ? -19.906 26.141 -19.688 1.00 52.47 102 ASP A O 1
ATOM 840 N N . ASP A 1 103 ? -19.998 28.365 -20.045 1.00 51.91 103 ASP A N 1
ATOM 841 C CA . ASP A 1 103 ? -20.187 28.409 -21.487 1.00 51.91 103 ASP A CA 1
ATOM 842 C C . ASP A 1 103 ? -18.973 27.890 -22.269 1.00 51.91 103 ASP A C 1
ATOM 844 O O . ASP A 1 103 ? -18.300 28.630 -22.984 1.00 51.91 103 ASP A O 1
ATOM 848 N N . HIS A 1 104 ? -18.702 26.587 -22.220 1.00 56.91 104 HIS A N 1
ATOM 849 C CA . HIS A 1 104 ? -17.700 25.959 -23.080 1.00 56.91 104 HIS A CA 1
ATOM 850 C C . HIS A 1 104 ? -18.243 24.687 -23.735 1.00 56.91 104 HIS A C 1
ATOM 852 O O . HIS A 1 104 ? -18.102 23.580 -23.222 1.00 56.91 104 HIS A O 1
ATOM 858 N N . LYS A 1 105 ? -18.873 24.894 -24.905 1.00 55.47 105 LYS A N 1
ATOM 859 C CA . LYS A 1 105 ? -19.063 23.968 -26.044 1.00 55.47 105 LYS A CA 1
ATOM 860 C C . LYS A 1 105 ? -18.664 22.511 -25.761 1.00 55.47 105 LYS A C 1
ATOM 862 O O . LYS A 1 105 ? -17.696 21.993 -26.315 1.00 55.47 105 LYS A O 1
ATOM 867 N N . SER A 1 106 ? -19.438 21.823 -24.930 1.00 57.94 106 SER A N 1
ATOM 868 C CA . SER A 1 106 ? -19.305 20.383 -24.750 1.00 57.94 106 SER A CA 1
ATOM 869 C C . SER A 1 106 ? -20.045 19.744 -25.916 1.00 57.94 106 SER A C 1
ATOM 871 O O . SER A 1 106 ? -21.272 19.644 -25.911 1.00 57.94 106 SER A O 1
ATOM 873 N N . SER A 1 107 ? -19.306 19.382 -26.966 1.00 63.19 107 SER A N 1
ATOM 874 C CA . SER A 1 107 ? -19.835 18.548 -28.039 1.00 63.19 107 SER A CA 1
ATOM 875 C C . SER A 1 107 ? -20.410 17.285 -27.403 1.00 63.19 107 SER A C 1
ATOM 877 O O . SER A 1 107 ? -19.687 16.457 -26.843 1.00 63.19 107 SER A O 1
ATOM 879 N N . SER A 1 108 ? -21.741 17.181 -27.411 1.00 77.00 108 SER A N 1
ATOM 880 C CA . SER A 1 108 ? -22.427 16.000 -26.909 1.00 77.00 108 SER A CA 1
ATOM 881 C C . SER A 1 108 ? -21.906 14.786 -27.673 1.00 77.00 108 SER A C 1
ATOM 883 O O . SER A 1 108 ? -21.528 14.877 -28.844 1.00 77.00 108 SER A O 1
ATOM 885 N N . LEU A 1 109 ? -21.874 13.627 -27.024 1.00 80.50 109 LEU A N 1
ATOM 886 C CA . LEU A 1 109 ? -21.446 12.388 -27.670 1.00 80.50 109 LEU A CA 1
ATOM 887 C C . LEU A 1 109 ? -22.240 12.132 -28.969 1.00 80.50 109 LEU A C 1
ATOM 889 O O . LEU A 1 109 ? -21.674 11.646 -29.940 1.00 80.50 109 LEU A O 1
ATOM 893 N N . GLN A 1 110 ? -23.503 12.573 -29.030 1.00 80.62 110 GLN A N 1
ATOM 894 C CA . GLN A 1 110 ? -24.305 12.604 -30.258 1.00 80.62 110 GLN A CA 1
ATOM 895 C C . GLN A 1 110 ? -23.706 13.482 -31.366 1.00 80.62 110 GLN A C 1
ATOM 897 O O . GLN A 1 110 ? -23.645 13.023 -32.500 1.00 80.62 110 GLN A O 1
ATOM 902 N N . ALA A 1 111 ? -23.216 14.689 -31.065 1.00 80.62 111 ALA A N 1
ATOM 903 C CA . ALA A 1 111 ? -22.539 15.536 -32.050 1.00 80.62 111 ALA A CA 1
ATOM 904 C C . ALA A 1 111 ? -21.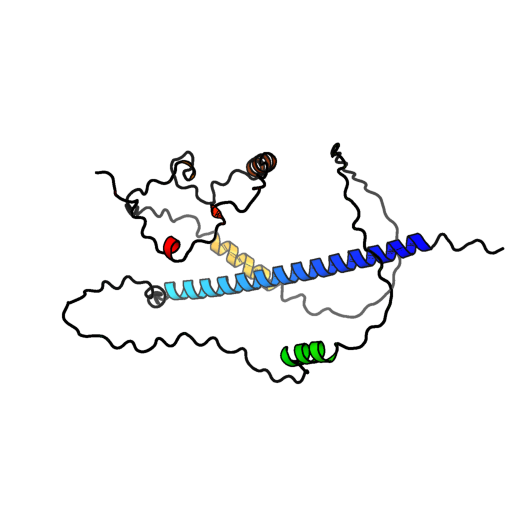253 14.876 -32.576 1.00 80.62 111 ALA A C 1
ATOM 906 O O . ALA A 1 111 ? -21.007 14.887 -33.777 1.00 80.62 111 ALA A O 1
ATOM 907 N N . ARG A 1 112 ? -20.477 14.218 -31.701 1.00 81.00 112 ARG A N 1
ATOM 908 C CA . ARG A 1 112 ? -19.268 13.479 -32.108 1.00 81.00 112 ARG A CA 1
ATOM 909 C C . ARG A 1 112 ? -19.595 12.248 -32.958 1.00 81.00 112 ARG A C 1
ATOM 911 O O . ARG A 1 112 ? -18.888 11.963 -33.918 1.00 81.00 112 ARG A O 1
ATOM 918 N N . VAL A 1 113 ? -20.674 11.532 -32.636 1.00 86.62 113 VAL A N 1
ATOM 919 C CA . VAL A 1 113 ? -21.166 10.406 -33.448 1.00 86.62 113 VAL A CA 1
ATOM 920 C C . VAL A 1 113 ? -21.668 10.903 -34.806 1.00 86.62 113 VAL A C 1
ATOM 922 O O . VAL A 1 113 ? -21.355 10.299 -35.827 1.00 86.62 113 VAL A O 1
ATOM 925 N N . GLN A 1 114 ? -22.382 12.028 -34.850 1.00 86.06 114 GLN A N 1
ATOM 926 C CA . GLN A 1 114 ? -22.851 12.627 -36.099 1.00 86.06 114 GLN A CA 1
ATOM 927 C C . GLN A 1 114 ? -21.689 13.141 -36.962 1.00 86.06 114 GLN A C 1
ATOM 929 O O . GLN A 1 114 ? -21.715 12.955 -38.176 1.00 86.06 114 GLN A O 1
ATOM 934 N N . GLU A 1 115 ? -20.645 13.718 -36.364 1.00 85.94 115 GLU A N 1
ATOM 935 C CA . GLU A 1 115 ? -19.418 14.127 -37.058 1.00 85.94 115 GLU A CA 1
ATOM 936 C C . GLU A 1 115 ? -18.628 12.915 -37.578 1.00 85.94 115 GLU A C 1
ATOM 938 O O . GLU A 1 115 ? -18.134 12.942 -38.703 1.00 85.94 115 GLU A O 1
ATOM 943 N N . PHE A 1 116 ? -18.576 11.809 -36.829 1.00 84.38 116 PHE A N 1
ATOM 944 C CA . PHE A 1 116 ? -17.965 10.559 -37.294 1.00 84.38 116 PHE A CA 1
ATOM 945 C C . PHE A 1 116 ? -18.722 9.954 -38.486 1.00 84.38 116 PHE A C 1
ATOM 947 O O . PHE A 1 116 ? -18.107 9.544 -39.467 1.00 84.38 116 PHE A O 1
ATOM 954 N N . ILE A 1 117 ? -20.058 9.958 -38.446 1.00 85.31 117 ILE A N 1
ATOM 955 C CA . ILE A 1 117 ? -20.887 9.485 -39.566 1.00 85.31 117 ILE A CA 1
ATOM 956 C C . ILE A 1 117 ? -20.769 10.435 -40.771 1.00 85.31 117 ILE A C 1
ATOM 958 O O . ILE A 1 117 ? -20.723 9.977 -41.909 1.00 85.31 117 ILE A O 1
ATOM 962 N N . SER A 1 118 ? -20.661 11.747 -40.536 1.00 83.25 118 SER A N 1
ATOM 963 C CA . SER A 1 118 ? -20.576 12.757 -41.604 1.00 83.25 118 SER A CA 1
ATOM 964 C C . SER A 1 118 ? -19.168 12.911 -42.201 1.00 83.25 118 SER A C 1
ATOM 966 O O . SER A 1 118 ? -19.038 13.374 -43.331 1.00 83.25 118 SER A O 1
ATOM 968 N N . SER A 1 119 ? -18.106 12.524 -41.485 1.00 77.88 119 SER A N 1
ATOM 969 C CA . SER A 1 119 ? -16.711 12.596 -41.965 1.00 77.88 119 SER A CA 1
ATOM 970 C C . SER A 1 119 ? -16.282 11.386 -42.810 1.00 77.88 119 SER A C 1
ATOM 972 O O . SER A 1 119 ? -15.183 11.377 -43.373 1.00 77.88 119 SER A O 1
ATOM 974 N N . GLY A 1 120 ? -17.158 10.393 -42.985 1.00 60.88 120 GLY A N 1
ATOM 975 C CA . GLY A 1 120 ? -16.942 9.263 -43.885 1.00 60.88 120 GLY A CA 1
ATOM 976 C C . GLY A 1 120 ? -17.023 9.668 -45.358 1.00 60.88 120 GLY A C 1
ATOM 977 O O . GLY A 1 120 ? -18.069 9.513 -45.978 1.00 60.88 120 GLY A O 1
ATOM 978 N N . GLY A 1 121 ? -15.935 10.174 -45.952 1.00 60.22 121 GLY A N 1
ATOM 979 C CA . GLY A 1 121 ? -15.973 10.479 -47.390 1.00 60.22 121 GLY A CA 1
ATOM 980 C C . GLY A 1 121 ? -14.705 10.919 -48.117 1.00 60.22 121 GLY A C 1
ATOM 981 O O . GLY A 1 121 ? -14.749 11.009 -49.339 1.00 60.22 121 GLY A O 1
ATOM 982 N N . LYS A 1 122 ? -13.568 11.179 -47.458 1.00 63.25 122 LYS A N 1
ATOM 983 C CA . LYS A 1 122 ? -12.349 11.601 -48.177 1.00 63.25 122 LYS A CA 1
ATOM 984 C C . LYS A 1 122 ? -11.205 10.626 -47.939 1.00 63.25 122 LYS A C 1
ATOM 986 O O . LYS A 1 122 ? -10.409 10.776 -47.021 1.00 63.25 122 LYS A O 1
ATOM 991 N N . ARG A 1 123 ? -11.183 9.592 -48.784 1.00 58.41 123 ARG A N 1
ATOM 992 C CA . ARG A 1 123 ? -10.040 8.702 -48.993 1.00 58.41 123 ARG A CA 1
ATOM 993 C C . ARG A 1 123 ? -8.921 9.506 -49.653 1.00 58.41 123 ARG A C 1
ATOM 995 O O . ARG A 1 123 ? -9.076 9.932 -50.792 1.00 58.41 123 ARG A O 1
ATOM 1002 N N . THR A 1 124 ? -7.811 9.684 -48.950 1.00 62.91 124 THR A N 1
ATOM 1003 C CA . THR A 1 124 ? -6.522 9.992 -49.572 1.00 62.91 124 THR A CA 1
ATOM 1004 C C . THR A 1 124 ? -5.741 8.686 -49.612 1.00 62.91 124 THR A C 1
ATOM 1006 O O . THR A 1 124 ? -5.458 8.076 -48.582 1.00 62.91 124 THR A O 1
ATOM 1009 N N . GLU A 1 125 ? -5.498 8.214 -50.824 1.00 57.69 125 GLU A N 1
ATOM 1010 C CA . GLU A 1 125 ? -4.846 6.955 -51.153 1.00 57.69 125 GLU A CA 1
ATOM 1011 C C . GLU A 1 125 ? -3.337 7.069 -50.928 1.00 57.69 125 GLU A C 1
ATOM 1013 O O . GLU A 1 125 ? -2.625 7.512 -51.820 1.00 57.69 125 GLU A O 1
ATOM 1018 N N . HIS A 1 126 ? -2.816 6.653 -49.771 1.00 60.91 126 HIS A N 1
ATOM 1019 C CA . HIS A 1 126 ? -1.374 6.454 -49.620 1.00 60.91 126 HIS A CA 1
ATOM 1020 C C . HIS A 1 126 ? -1.063 5.168 -48.849 1.00 60.91 126 HIS A C 1
ATOM 1022 O O . HIS A 1 126 ? -1.352 5.045 -47.665 1.00 60.91 126 HIS A O 1
ATOM 1028 N N . SER A 1 127 ? -0.412 4.258 -49.575 1.00 54.50 127 SER A N 1
ATOM 1029 C CA . SER A 1 127 ? 0.517 3.229 -49.108 1.00 54.50 127 SER A CA 1
ATOM 1030 C C . SER A 1 127 ? -0.011 2.173 -48.133 1.00 54.50 127 SER A C 1
ATOM 1032 O O . SER A 1 127 ? 0.018 2.313 -46.913 1.00 54.50 127 SER A O 1
ATOM 1034 N N . SER A 1 128 ? -0.387 1.031 -48.702 1.00 57.06 128 SER A N 1
ATOM 1035 C CA . SER A 1 128 ? -0.343 -0.269 -48.039 1.00 57.06 128 SER A CA 1
ATOM 1036 C C . SER A 1 128 ? 1.111 -0.663 -47.748 1.00 57.06 128 SER A C 1
ATOM 1038 O O . SER A 1 128 ? 1.737 -1.357 -48.544 1.00 57.06 128 SER A O 1
ATOM 1040 N N . GLU A 1 129 ? 1.645 -0.227 -46.607 1.00 66.94 129 GLU A N 1
ATOM 1041 C CA . GLU A 1 129 ? 2.868 -0.787 -46.032 1.00 66.94 129 GLU A CA 1
ATOM 1042 C C . GLU A 1 129 ? 2.484 -1.795 -44.945 1.00 66.94 129 GLU A C 1
ATOM 1044 O O . GLU A 1 129 ? 1.957 -1.461 -43.882 1.00 66.94 129 GLU A O 1
ATOM 1049 N N . THR A 1 130 ? 2.683 -3.071 -45.264 1.00 58.94 130 THR A N 1
ATOM 1050 C CA . THR A 1 130 ? 2.536 -4.203 -44.352 1.00 58.94 130 THR A CA 1
ATOM 1051 C C . THR A 1 130 ? 3.471 -4.027 -43.157 1.00 58.94 130 THR A C 1
ATOM 1053 O O . THR A 1 130 ? 4.675 -4.251 -43.262 1.00 58.94 130 THR A O 1
ATOM 1056 N N . LEU A 1 131 ? 2.907 -3.646 -42.009 1.00 60.16 131 LEU A N 1
ATOM 1057 C CA . LEU A 1 131 ? 3.577 -3.695 -40.711 1.00 60.16 131 LEU A CA 1
ATOM 1058 C C . LEU A 1 131 ? 3.834 -5.160 -40.329 1.00 60.16 131 LEU A C 1
ATOM 1060 O O . LEU A 1 131 ? 3.003 -5.819 -39.704 1.00 60.16 131 LEU A O 1
ATOM 1064 N N . CYS A 1 132 ? 4.998 -5.673 -40.721 1.00 61.25 132 CYS A N 1
ATOM 1065 C CA . CYS A 1 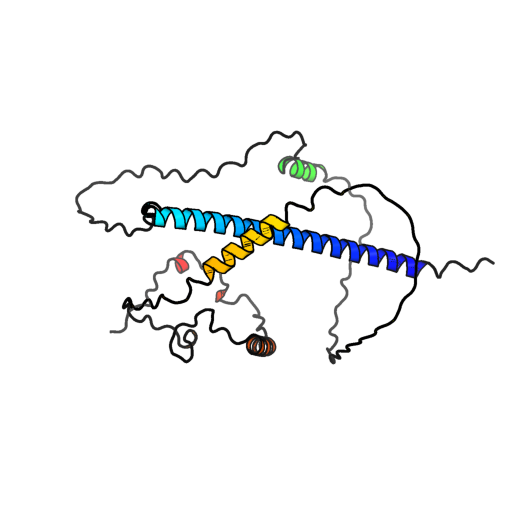132 ? 5.551 -6.907 -40.181 1.00 61.25 132 CYS A CA 1
ATOM 1066 C C . CYS A 1 132 ? 5.975 -6.666 -38.726 1.00 61.25 132 CYS A C 1
ATOM 1068 O O . CYS A 1 132 ? 6.909 -5.913 -38.452 1.00 61.25 132 CYS A O 1
ATOM 1070 N N . LEU A 1 133 ? 5.278 -7.314 -37.791 1.00 67.81 133 LEU A N 1
ATOM 1071 C CA . LEU A 1 133 ? 5.707 -7.418 -36.399 1.00 67.81 133 LEU A CA 1
ATOM 1072 C C . LEU A 1 133 ? 7.059 -8.151 -36.335 1.00 67.81 133 LEU A C 1
ATOM 1074 O O . LEU A 1 133 ? 7.218 -9.171 -37.012 1.00 67.81 133 LEU A O 1
ATOM 1078 N N . PRO A 1 134 ? 8.030 -7.678 -35.533 1.00 69.44 134 PRO A N 1
ATOM 1079 C CA . PRO A 1 134 ? 9.282 -8.389 -35.353 1.00 69.44 134 PRO A CA 1
ATOM 1080 C C . PRO A 1 134 ? 9.017 -9.699 -34.608 1.00 69.44 134 PRO A C 1
ATOM 1082 O O . PRO A 1 134 ? 8.491 -9.720 -33.495 1.00 69.44 134 PRO A O 1
ATOM 1085 N N . ASP A 1 135 ? 9.390 -10.792 -35.262 1.00 56.44 135 ASP A N 1
ATOM 1086 C CA . ASP A 1 135 ? 9.362 -12.153 -34.750 1.00 56.44 135 ASP A CA 1
ATOM 1087 C C . ASP A 1 135 ? 10.323 -12.243 -33.546 1.00 56.44 135 ASP A C 1
ATOM 1089 O O . ASP A 1 135 ? 11.546 -12.296 -33.700 1.00 56.44 135 ASP A O 1
ATOM 1093 N N . LEU A 1 136 ? 9.787 -12.186 -32.319 1.00 61.94 136 LEU A N 1
ATOM 1094 C CA . LEU A 1 136 ? 10.551 -12.376 -31.081 1.00 61.94 136 LEU A CA 1
ATOM 1095 C C . LEU A 1 136 ? 10.926 -13.857 -30.949 1.00 61.94 136 LEU A C 1
ATOM 1097 O O . LEU A 1 136 ? 10.299 -14.638 -30.229 1.00 61.94 136 LEU A O 1
ATOM 1101 N N . LYS A 1 137 ? 11.980 -14.253 -31.662 1.00 61.69 137 LYS A N 1
ATOM 1102 C CA . LYS A 1 137 ? 12.623 -15.545 -31.459 1.00 61.69 137 LYS A CA 1
ATOM 1103 C C . LYS A 1 137 ? 13.353 -15.562 -30.120 1.00 61.69 137 LYS A C 1
ATOM 1105 O O . LYS A 1 137 ? 14.276 -14.797 -29.866 1.00 61.69 137 LYS A O 1
ATOM 1110 N N . GLN A 1 138 ? 12.867 -16.476 -29.289 1.00 56.22 138 GLN A N 1
ATOM 1111 C CA . GL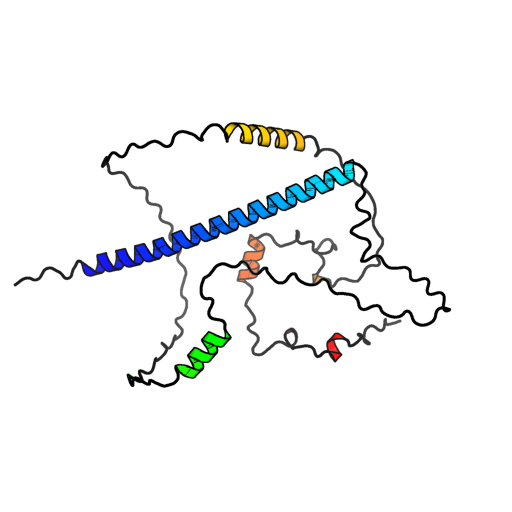N A 1 138 ? 13.458 -17.078 -28.100 1.00 56.22 138 GLN A CA 1
ATOM 1112 C C . GLN A 1 138 ? 14.986 -16.915 -28.027 1.00 56.22 138 GLN A C 1
ATOM 1114 O O . GLN A 1 138 ? 15.718 -17.571 -28.765 1.00 56.22 138 GLN A O 1
ATOM 1119 N N . GLN A 1 139 ? 15.457 -16.090 -27.091 1.00 55.78 139 GLN A N 1
ATOM 1120 C CA . GLN A 1 139 ? 16.852 -16.097 -26.658 1.00 55.78 139 GLN A CA 1
ATOM 1121 C C . GLN A 1 139 ? 16.930 -16.671 -25.231 1.00 55.78 139 GLN A C 1
ATOM 1123 O O . GLN A 1 139 ? 16.160 -16.244 -24.364 1.00 55.78 139 GLN A O 1
ATOM 1128 N N . PRO A 1 140 ? 17.803 -17.662 -24.970 1.00 58.34 140 PRO A N 1
ATOM 1129 C CA . PRO A 1 140 ? 17.960 -18.259 -23.650 1.00 58.34 140 PRO A CA 1
ATOM 1130 C C . PRO A 1 140 ? 18.625 -17.292 -22.662 1.00 58.34 140 PRO A C 1
ATOM 1132 O O . PRO A 1 140 ? 19.631 -16.652 -22.957 1.00 58.34 140 PRO A O 1
ATOM 1135 N N . VAL A 1 141 ? 18.039 -17.222 -21.466 1.00 50.97 141 VAL A N 1
ATOM 1136 C CA . VAL A 1 141 ? 18.505 -16.447 -20.313 1.00 50.97 141 VAL A CA 1
ATOM 1137 C C . VAL A 1 141 ? 19.738 -17.125 -19.716 1.00 50.97 141 VAL A C 1
ATOM 1139 O O . VAL A 1 141 ? 19.628 -18.161 -19.063 1.00 50.97 141 VAL A O 1
ATOM 1142 N N . THR A 1 142 ? 20.905 -16.514 -19.895 1.00 57.69 142 THR A N 1
ATOM 1143 C CA . THR A 1 142 ? 22.118 -16.813 -19.128 1.00 57.69 142 THR A CA 1
ATOM 1144 C C . THR A 1 142 ? 22.489 -15.620 -18.251 1.00 57.69 142 THR A C 1
ATOM 1146 O O . THR A 1 142 ? 22.871 -14.570 -18.749 1.00 57.69 142 THR A O 1
ATOM 1149 N N . PHE A 1 143 ? 22.359 -15.859 -16.945 1.00 55.69 143 PHE A N 1
ATOM 1150 C CA . PHE A 1 143 ? 23.105 -15.313 -15.808 1.00 55.69 143 PHE A CA 1
ATOM 1151 C C . PHE A 1 143 ? 23.119 -13.798 -15.536 1.00 55.69 143 PHE A C 1
ATOM 1153 O O . PHE A 1 143 ? 23.740 -12.982 -16.205 1.00 55.69 143 PHE A O 1
ATOM 1160 N N . LEU A 1 144 ? 22.479 -13.492 -14.406 1.00 41.88 144 LEU A N 1
ATOM 1161 C CA . LEU A 1 144 ? 22.640 -12.321 -13.556 1.00 41.88 144 LEU A CA 1
ATOM 1162 C C . LEU A 1 144 ? 24.120 -12.073 -13.223 1.00 41.88 144 LEU A C 1
ATOM 1164 O O . LEU A 1 144 ? 24.819 -12.989 -12.794 1.00 41.88 144 LEU A O 1
ATOM 1168 N N . THR A 1 145 ? 24.570 -10.822 -13.286 1.00 42.50 145 THR A N 1
ATOM 1169 C CA . THR A 1 145 ? 25.691 -10.352 -12.462 1.00 42.50 145 THR A CA 1
ATOM 1170 C C . THR A 1 145 ? 25.415 -8.916 -12.028 1.00 42.50 145 THR A C 1
ATOM 1172 O O . THR A 1 145 ? 25.369 -7.988 -12.826 1.00 42.50 145 THR A O 1
ATOM 1175 N N . THR A 1 146 ? 25.155 -8.781 -10.734 1.00 45.69 146 THR A N 1
ATOM 1176 C CA . THR A 1 146 ? 25.104 -7.550 -9.946 1.00 45.69 146 THR A CA 1
ATOM 1177 C C . THR A 1 146 ? 26.486 -6.904 -9.872 1.00 45.69 146 THR A C 1
ATOM 1179 O O . THR A 1 146 ? 27.432 -7.571 -9.459 1.00 45.69 146 THR A O 1
ATOM 1182 N N . THR A 1 147 ? 26.596 -5.608 -10.162 1.00 47.41 147 THR A N 1
ATOM 1183 C CA . THR A 1 147 ? 27.776 -4.801 -9.811 1.00 47.41 147 THR A CA 1
ATOM 1184 C C . THR A 1 147 ? 27.337 -3.484 -9.175 1.00 47.41 147 THR A C 1
ATOM 1186 O O . THR A 1 147 ? 26.770 -2.619 -9.838 1.00 47.41 147 THR A O 1
ATOM 1189 N N . ASN A 1 148 ? 27.596 -3.378 -7.869 1.00 42.19 148 ASN A N 1
ATOM 1190 C CA . ASN A 1 148 ? 27.678 -2.142 -7.094 1.00 42.19 148 ASN A CA 1
ATOM 1191 C C . ASN A 1 148 ? 28.985 -1.412 -7.441 1.00 42.19 148 ASN A C 1
ATOM 1193 O O . ASN A 1 148 ? 30.045 -2.027 -7.378 1.00 42.19 148 ASN A O 1
ATOM 1197 N N . THR A 1 149 ? 28.912 -0.108 -7.690 1.00 48.06 149 THR A N 1
ATOM 1198 C CA . THR A 1 149 ? 30.025 0.868 -7.677 1.00 48.06 149 THR A CA 1
ATOM 1199 C C . THR A 1 149 ? 29.358 2.212 -7.357 1.00 48.06 149 THR A C 1
ATOM 1201 O O . THR A 1 149 ? 28.549 2.667 -8.157 1.00 48.06 149 THR A O 1
ATOM 1204 N N . HIS A 1 150 ? 29.394 2.793 -6.152 1.00 38.06 150 HIS A N 1
ATOM 1205 C CA . HIS A 1 150 ? 30.520 3.317 -5.362 1.00 38.06 150 HIS A CA 1
ATOM 1206 C C . HIS A 1 150 ? 31.562 4.064 -6.199 1.00 38.06 150 HIS A C 1
ATOM 1208 O O . HIS A 1 150 ? 32.509 3.453 -6.681 1.00 38.06 150 HIS A O 1
ATOM 1214 N N . THR A 1 151 ? 31.413 5.386 -6.296 1.00 56.22 151 THR A N 1
ATOM 1215 C CA . THR A 1 151 ? 32.490 6.320 -6.657 1.00 56.22 151 THR A CA 1
ATOM 1216 C C . THR A 1 151 ? 32.147 7.712 -6.133 1.00 56.22 151 THR A C 1
ATOM 1218 O O . THR A 1 151 ? 31.281 8.391 -6.681 1.00 56.22 151 THR A O 1
ATOM 1221 N N . ASP A 1 152 ? 32.846 8.112 -5.073 1.00 48.09 152 ASP A N 1
ATOM 1222 C CA . ASP A 1 152 ? 33.101 9.501 -4.694 1.00 48.09 152 ASP A CA 1
ATOM 1223 C C . ASP A 1 152 ? 33.940 10.182 -5.786 1.00 48.09 152 ASP A C 1
ATOM 1225 O O . ASP A 1 152 ? 34.914 9.565 -6.223 1.00 48.09 152 ASP A O 1
ATOM 1229 N N . ARG A 1 153 ? 33.629 11.428 -6.197 1.00 64.38 153 ARG A N 1
ATOM 1230 C CA . ARG A 1 153 ? 34.656 12.411 -6.618 1.00 64.38 153 ARG A CA 1
ATOM 1231 C C . ARG A 1 153 ? 34.141 13.847 -6.836 1.00 64.38 153 ARG A C 1
ATOM 1233 O O . ARG A 1 153 ? 33.385 14.109 -7.763 1.00 64.38 153 ARG A O 1
ATOM 1240 N N . GLU A 1 154 ? 34.623 14.724 -5.956 1.00 52.62 154 GLU A N 1
ATOM 1241 C CA . GLU A 1 154 ? 35.088 16.124 -6.089 1.00 52.62 154 GLU A CA 1
ATOM 1242 C C . GLU A 1 154 ? 34.530 17.088 -7.164 1.00 52.62 154 GLU A C 1
ATOM 1244 O O . GLU A 1 154 ? 34.767 16.955 -8.360 1.00 52.62 154 GLU A O 1
ATOM 1249 N N . GLU A 1 155 ? 33.882 18.142 -6.649 1.00 46.97 155 GLU A N 1
ATOM 1250 C CA . GLU A 1 155 ? 34.335 19.552 -6.635 1.00 46.97 155 GLU A CA 1
ATOM 1251 C C . GLU A 1 155 ? 34.773 20.246 -7.948 1.00 46.97 155 GLU A C 1
ATOM 1253 O O . GLU A 1 155 ? 35.858 20.010 -8.472 1.00 46.97 155 GLU A O 1
ATOM 1258 N N . SER A 1 156 ? 33.962 21.214 -8.409 1.00 55.84 156 SER A N 1
ATOM 1259 C CA . SER A 1 156 ? 34.360 22.490 -9.057 1.00 55.84 156 SER A CA 1
ATOM 1260 C C . SER A 1 156 ? 33.093 23.335 -9.310 1.00 55.84 156 SER A C 1
ATOM 1262 O O . SER A 1 156 ? 32.220 22.928 -10.067 1.00 55.84 156 SER A O 1
ATOM 1264 N N . LYS A 1 157 ? 32.827 24.383 -8.524 1.00 57.56 157 LYS A N 1
ATOM 1265 C CA . LYS A 1 157 ? 33.303 25.774 -8.667 1.00 57.56 157 LYS A CA 1
ATOM 1266 C C . LYS A 1 157 ? 32.415 26.636 -9.594 1.00 57.56 157 LYS A C 1
ATOM 1268 O O . LYS A 1 157 ? 32.547 26.612 -10.811 1.00 57.56 157 LYS A O 1
ATOM 1273 N N . GLU A 1 158 ? 31.538 27.399 -8.928 1.00 51.50 158 GLU A N 1
ATOM 1274 C CA . GLU A 1 158 ? 31.388 28.863 -9.055 1.00 51.50 158 GLU A CA 1
ATOM 1275 C C . GLU A 1 158 ? 30.921 29.438 -10.407 1.00 51.50 158 GLU A C 1
ATOM 1277 O O . GLU A 1 158 ? 31.711 29.546 -11.341 1.00 51.50 158 GLU A O 1
ATOM 1282 N N . ARG A 1 159 ? 29.665 29.919 -10.457 1.00 62.50 159 ARG A N 1
ATOM 1283 C CA . ARG A 1 159 ? 29.304 31.230 -11.039 1.00 62.50 159 ARG A CA 1
ATOM 1284 C C . ARG A 1 159 ? 28.082 31.813 -10.335 1.00 62.50 159 ARG A C 1
ATOM 1286 O O . ARG A 1 159 ? 26.984 31.266 -10.421 1.00 62.50 159 ARG A O 1
ATOM 1293 N N . ASP A 1 160 ? 28.325 32.943 -9.688 1.00 49.28 160 ASP A N 1
ATOM 1294 C CA . ASP A 1 160 ? 27.347 33.908 -9.208 1.00 49.28 160 ASP A CA 1
ATOM 1295 C C . ASP A 1 160 ? 26.489 34.465 -10.350 1.00 49.28 160 ASP A C 1
ATOM 1297 O O . ASP A 1 160 ? 27.010 34.754 -11.426 1.00 49.28 160 ASP A O 1
ATOM 1301 N N . MET A 1 161 ? 25.192 34.651 -10.089 1.00 59.94 161 MET A N 1
ATOM 1302 C CA . MET A 1 161 ? 24.351 35.709 -10.668 1.00 59.94 161 MET A CA 1
ATOM 1303 C C . MET A 1 161 ? 23.116 35.908 -9.771 1.00 59.94 161 MET A C 1
ATOM 1305 O O . MET A 1 161 ? 22.117 35.199 -9.858 1.00 59.94 161 MET A O 1
ATOM 1309 N N . GLU A 1 162 ? 23.285 36.821 -8.819 1.00 45.91 162 GLU A N 1
ATOM 1310 C CA . GLU A 1 162 ? 22.426 37.975 -8.523 1.00 45.91 162 GLU A CA 1
ATOM 1311 C C . GLU A 1 162 ? 20.948 37.927 -8.979 1.00 45.91 162 GLU A C 1
ATOM 1313 O O . GLU A 1 162 ? 20.626 37.912 -10.165 1.00 45.91 162 GLU A O 1
ATOM 1318 N N . GLY A 1 163 ? 20.033 37.981 -8.005 1.00 53.75 163 GLY A N 1
ATOM 1319 C CA . GLY A 1 163 ? 18.585 38.049 -8.228 1.00 53.75 163 GLY A CA 1
ATOM 1320 C C . GLY A 1 163 ? 17.805 38.156 -6.917 1.00 53.75 163 GLY A C 1
ATOM 1321 O O . GLY A 1 163 ? 17.054 37.261 -6.545 1.00 53.75 163 GLY A O 1
ATOM 1322 N N . HIS A 1 164 ? 18.052 39.235 -6.180 1.00 46.06 164 HIS A N 1
ATOM 1323 C CA . HIS A 1 164 ? 17.525 39.519 -4.848 1.00 46.06 164 HIS A CA 1
ATOM 1324 C C . HIS A 1 164 ? 16.123 40.155 -4.945 1.00 46.06 164 HIS A C 1
ATOM 1326 O O . HIS A 1 164 ? 16.036 41.355 -5.172 1.00 46.06 164 HIS A O 1
ATOM 1332 N N . VAL A 1 165 ? 15.028 39.401 -4.759 1.00 57.56 165 VAL A N 1
ATOM 1333 C CA . VAL A 1 165 ? 13.684 39.969 -4.485 1.00 57.56 165 VAL A CA 1
ATOM 1334 C C . VAL A 1 165 ? 12.883 39.065 -3.529 1.00 57.56 165 VAL A C 1
ATOM 1336 O O . VAL A 1 165 ? 12.277 38.074 -3.916 1.00 57.56 165 VAL A O 1
ATOM 1339 N N . GLU A 1 166 ? 12.948 39.425 -2.247 1.00 48.94 166 GLU A N 1
ATOM 1340 C CA . GLU A 1 166 ? 11.795 39.668 -1.366 1.00 48.94 166 GLU A CA 1
ATOM 1341 C C . GLU A 1 166 ? 10.635 38.642 -1.334 1.00 48.94 166 GLU A C 1
ATOM 1343 O O . GLU A 1 166 ? 9.578 38.865 -1.911 1.00 48.94 166 GLU A O 1
ATOM 1348 N N . VAL A 1 167 ? 10.766 37.572 -0.534 1.00 54.56 167 VAL A N 1
ATOM 1349 C CA . VAL A 1 167 ? 9.613 36.858 0.067 1.00 54.56 167 VAL A CA 1
ATOM 1350 C C . VAL A 1 167 ? 9.987 36.415 1.489 1.00 54.56 167 VAL A C 1
ATOM 1352 O O . VAL A 1 167 ? 10.394 35.282 1.735 1.00 54.56 167 VAL A O 1
ATOM 1355 N N . VAL A 1 168 ? 9.899 37.336 2.452 1.00 53.16 168 VAL A N 1
ATOM 1356 C CA . VAL A 1 168 ? 10.126 37.059 3.883 1.00 53.16 168 VAL A CA 1
ATOM 1357 C C . VAL A 1 168 ? 8.927 37.565 4.674 1.00 53.16 168 VAL A C 1
ATOM 1359 O O . VAL A 1 168 ? 8.998 38.613 5.299 1.00 53.16 168 VAL A O 1
ATOM 1362 N N . ARG A 1 169 ? 7.807 36.834 4.631 1.00 56.72 169 ARG A N 1
ATOM 1363 C CA . ARG A 1 169 ? 6.700 36.952 5.599 1.00 56.72 169 ARG A CA 1
ATOM 1364 C C . ARG A 1 169 ? 5.861 35.673 5.617 1.00 56.72 169 ARG A C 1
ATOM 1366 O O . ARG A 1 169 ? 4.760 35.695 5.104 1.00 56.72 169 ARG A O 1
ATOM 1373 N N . ASP A 1 170 ? 6.376 34.572 6.171 1.00 58.47 170 ASP A N 1
ATOM 1374 C CA . ASP A 1 170 ? 5.515 33.421 6.544 1.00 58.47 170 ASP A CA 1
ATOM 1375 C C . ASP A 1 170 ? 6.150 32.411 7.528 1.00 58.47 170 ASP A C 1
ATOM 1377 O O . ASP A 1 170 ? 5.655 31.304 7.720 1.00 58.47 170 ASP A O 1
ATOM 1381 N N . ARG A 1 171 ? 7.248 32.767 8.210 1.00 59.62 171 ARG A N 1
ATOM 1382 C CA . ARG A 1 171 ? 8.045 31.793 8.984 1.00 59.62 171 ARG A CA 1
ATOM 1383 C C . ARG A 1 171 ? 7.624 31.581 10.444 1.00 59.62 171 ARG A C 1
ATOM 1385 O O . ARG A 1 171 ? 8.223 30.755 11.121 1.00 59.62 171 ARG A O 1
ATOM 1392 N N . GLU A 1 172 ? 6.612 32.291 10.940 1.00 60.88 172 GLU A N 1
ATOM 1393 C CA . GLU A 1 172 ? 6.300 32.311 12.381 1.00 60.88 172 GLU A CA 1
ATOM 1394 C C . GLU A 1 172 ? 5.100 31.431 12.781 1.00 60.88 172 GLU A C 1
ATOM 1396 O O . GLU A 1 172 ? 4.960 31.064 13.945 1.00 60.88 172 GLU A O 1
ATOM 1401 N N . LYS A 1 173 ? 4.263 30.998 11.826 1.00 59.53 173 LYS A N 1
ATOM 1402 C CA . LYS A 1 173 ? 3.071 30.179 12.131 1.00 59.53 173 LYS A CA 1
ATOM 1403 C C . LYS A 1 173 ? 3.346 28.683 12.326 1.00 59.53 173 LYS A C 1
ATOM 1405 O O . LYS A 1 173 ? 2.544 28.017 12.978 1.00 59.53 173 LYS A O 1
ATOM 1410 N N . ASP A 1 174 ? 4.465 28.152 11.832 1.00 61.41 174 ASP A N 1
ATOM 1411 C CA . ASP A 1 174 ? 4.766 26.715 11.954 1.00 61.41 174 ASP A CA 1
ATOM 1412 C C . ASP A 1 174 ? 5.326 26.312 13.329 1.00 61.41 174 ASP A C 1
ATOM 1414 O O . ASP A 1 174 ? 5.057 25.208 13.803 1.00 61.41 174 ASP A O 1
ATOM 1418 N N . SER A 1 175 ? 6.008 27.219 14.040 1.00 66.44 175 SER A N 1
ATOM 1419 C CA . SER A 1 175 ? 6.607 26.899 15.349 1.00 66.44 175 SER A CA 1
ATOM 1420 C C . SER A 1 175 ? 5.560 26.647 16.446 1.00 66.44 175 SER A C 1
ATOM 1422 O O . SER A 1 175 ? 5.795 25.892 17.392 1.00 66.44 175 SER A O 1
ATOM 1424 N N . GLN A 1 176 ? 4.368 27.238 16.321 1.00 70.94 176 GLN A N 1
ATOM 1425 C CA . GLN A 1 176 ? 3.301 27.062 17.307 1.00 70.94 176 GLN A CA 1
ATOM 1426 C C . GLN A 1 176 ? 2.578 25.717 17.140 1.00 70.94 176 GLN A C 1
ATOM 1428 O O . GLN A 1 176 ? 2.187 25.093 18.126 1.00 70.94 176 GLN A O 1
ATOM 1433 N N . LYS A 1 177 ? 2.472 25.233 15.897 1.00 73.81 177 LYS A N 1
ATOM 1434 C CA . LYS A 1 177 ? 1.810 23.969 15.561 1.00 73.81 177 LYS A CA 1
ATOM 1435 C C . LYS A 1 177 ? 2.627 22.764 16.030 1.00 73.81 177 LYS A C 1
ATOM 1437 O O . LYS A 1 177 ? 2.062 21.793 16.521 1.00 73.81 177 LYS A O 1
ATOM 1442 N N . GLU A 1 178 ? 3.955 22.841 15.943 1.00 76.81 178 GLU A N 1
ATOM 1443 C CA . GLU A 1 178 ? 4.860 21.784 16.414 1.00 76.81 178 GLU A CA 1
ATOM 1444 C C . GLU A 1 178 ? 4.798 21.588 17.941 1.00 76.81 178 GLU A C 1
ATOM 1446 O O . GLU A 1 178 ? 4.771 20.452 18.419 1.00 76.81 178 GLU A O 1
ATOM 1451 N N . LYS A 1 179 ? 4.664 22.678 18.714 1.00 80.31 179 LYS A N 1
ATOM 1452 C CA . LYS A 1 179 ? 4.481 22.614 20.177 1.00 80.31 179 LYS A CA 1
ATOM 1453 C C . LYS A 1 179 ? 3.152 21.967 20.580 1.00 80.31 179 LYS A C 1
ATOM 1455 O O . LYS A 1 179 ? 3.112 21.210 21.547 1.00 80.31 179 LYS A O 1
ATOM 1460 N N . GLU A 1 180 ? 2.079 22.213 19.830 1.00 81.31 180 GLU A N 1
ATOM 1461 C CA . GLU A 1 180 ? 0.762 21.616 20.094 1.00 81.31 180 GLU A CA 1
ATOM 1462 C C . GLU A 1 180 ? 0.748 20.100 19.812 1.00 81.31 180 GLU A C 1
ATOM 1464 O O . GLU A 1 180 ? 0.221 19.320 20.607 1.00 81.31 180 GLU A O 1
ATOM 1469 N N . TRP A 1 181 ? 1.413 19.654 18.736 1.00 80.25 181 TRP A N 1
ATOM 1470 C CA . TRP A 1 181 ? 1.579 18.225 18.426 1.00 80.25 18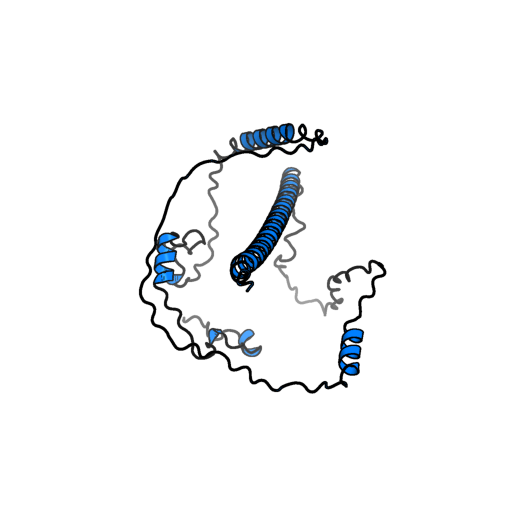1 TRP A CA 1
ATOM 1471 C C . TRP A 1 181 ? 2.426 17.470 19.458 1.00 80.25 181 TRP A C 1
ATOM 1473 O O . TRP A 1 181 ? 2.196 16.280 19.684 1.00 80.25 181 TRP A O 1
ATOM 1483 N N . MET A 1 182 ? 3.391 18.142 20.091 1.00 81.50 182 MET A N 1
ATOM 1484 C CA . MET A 1 182 ? 4.226 17.550 21.140 1.00 81.50 182 MET A CA 1
ATOM 1485 C C . MET A 1 182 ? 3.422 17.305 22.430 1.00 81.50 182 MET A C 1
ATOM 1487 O O . MET A 1 182 ? 3.475 16.208 22.983 1.00 81.50 182 MET A O 1
ATOM 1491 N N . LEU A 1 183 ? 2.577 18.265 22.828 1.00 82.00 183 LEU A N 1
ATOM 1492 C CA . LEU A 1 183 ? 1.666 18.162 23.980 1.00 82.00 183 LEU A CA 1
ATOM 1493 C C . LEU A 1 183 ? 0.598 17.062 23.821 1.00 82.00 183 LEU A C 1
ATOM 1495 O O . LEU A 1 183 ? 0.246 16.391 24.792 1.00 82.00 183 LEU A O 1
ATOM 1499 N N . LEU A 1 184 ? 0.091 16.835 22.603 1.00 78.19 184 LEU A N 1
ATOM 1500 C CA . LEU A 1 184 ? -0.837 15.727 22.324 1.00 78.19 184 LEU A CA 1
ATOM 1501 C C . LEU A 1 184 ? -0.173 14.352 22.484 1.00 78.19 184 LEU A C 1
ATOM 1503 O O . LEU A 1 184 ? -0.817 13.421 22.964 1.00 78.19 184 LEU A O 1
ATOM 1507 N N . ARG A 1 185 ? 1.112 14.237 22.126 1.00 76.25 185 ARG A N 1
ATOM 1508 C CA . ARG A 1 185 ? 1.872 12.984 22.213 1.00 76.25 185 ARG A CA 1
ATOM 1509 C C . ARG A 1 185 ? 2.262 12.631 23.651 1.00 76.25 185 ARG A C 1
ATOM 1511 O O . ARG A 1 185 ? 2.284 11.452 23.989 1.00 76.25 185 ARG A O 1
ATOM 1518 N N . GLU A 1 186 ? 2.533 13.624 24.500 1.00 73.31 186 GLU A N 1
ATOM 1519 C CA . GLU A 1 186 ? 2.739 13.392 25.940 1.00 73.31 186 GLU A CA 1
ATOM 1520 C C . GLU A 1 186 ? 1.454 12.922 26.632 1.00 73.31 186 GLU A C 1
ATOM 1522 O O . GLU A 1 186 ? 1.499 11.992 27.428 1.00 73.31 186 GLU A O 1
ATOM 1527 N N . ARG A 1 187 ? 0.285 13.467 26.263 1.00 69.62 187 ARG A N 1
ATOM 1528 C CA . ARG A 1 187 ? -0.997 13.091 26.888 1.00 69.62 187 ARG A CA 1
ATOM 1529 C C . ARG A 1 187 ? -1.494 11.684 26.523 1.00 69.62 187 ARG A C 1
ATOM 1531 O O . ARG A 1 187 ? -2.301 11.114 27.254 1.00 69.62 187 ARG A O 1
ATOM 1538 N N . GLU A 1 188 ? -1.065 11.134 25.388 1.00 63.78 188 GLU A N 1
ATOM 1539 C CA . GLU A 1 188 ? -1.437 9.779 24.951 1.00 63.78 188 GLU A CA 1
ATOM 1540 C C . GLU A 1 188 ? -0.581 8.699 25.634 1.00 63.78 188 GLU A C 1
ATOM 1542 O O . GLU A 1 188 ? -1.064 7.600 25.898 1.00 63.78 188 GLU A O 1
ATOM 1547 N N . LYS A 1 189 ? 0.652 9.047 26.026 1.00 64.06 189 LYS A N 1
ATOM 1548 C CA . LYS A 1 189 ? 1.617 8.122 26.635 1.00 64.06 189 LYS A CA 1
ATOM 1549 C C . LYS A 1 189 ? 1.264 7.701 28.068 1.00 64.06 189 LYS A C 1
ATOM 1551 O O . LYS A 1 189 ? 1.706 6.647 28.514 1.00 64.06 189 LYS A O 1
ATOM 1556 N N . ASP A 1 190 ? 0.414 8.467 28.751 1.00 61.09 190 ASP A N 1
ATOM 1557 C CA . ASP A 1 190 ? -0.022 8.170 30.123 1.00 61.09 190 ASP A CA 1
ATOM 1558 C C . ASP A 1 190 ? -1.251 7.236 30.198 1.00 61.09 190 ASP A C 1
ATOM 1560 O O . ASP A 1 190 ? -1.653 6.841 31.291 1.00 61.09 190 ASP A O 1
ATOM 1564 N N . ASN A 1 191 ? -1.849 6.843 29.061 1.00 60.56 191 ASN A N 1
ATOM 1565 C CA . ASN A 1 191 ? -3.076 6.025 29.021 1.00 60.56 191 ASN A CA 1
ATOM 1566 C C . ASN A 1 191 ? -2.879 4.553 28.601 1.00 60.56 191 ASN A C 1
ATOM 1568 O O . ASN A 1 191 ? -3.866 3.826 28.503 1.00 60.56 191 ASN A O 1
ATOM 1572 N N . GLU A 1 192 ? -1.650 4.071 28.385 1.00 59.03 192 GLU A N 1
ATOM 1573 C CA . GLU A 1 192 ? -1.407 2.694 27.900 1.00 59.03 192 GLU A CA 1
ATOM 1574 C C . GLU A 1 192 ? -1.167 1.634 28.999 1.00 59.03 192 GLU A C 1
ATOM 1576 O O . GLU A 1 192 ? -0.947 0.468 28.686 1.00 59.03 192 GLU A O 1
ATOM 1581 N N . ASN A 1 193 ? -1.293 1.973 30.289 1.00 56.16 193 ASN A N 1
ATOM 1582 C CA . ASN A 1 193 ? -0.932 1.064 31.394 1.00 56.16 193 ASN A CA 1
ATOM 1583 C C . ASN A 1 193 ? -2.110 0.441 32.176 1.00 56.16 193 ASN A C 1
ATOM 1585 O O . ASN A 1 193 ? -1.938 0.067 33.336 1.00 56.16 193 ASN A O 1
ATOM 1589 N N . GLY A 1 194 ? -3.306 0.284 31.596 1.00 48.69 194 GLY A N 1
ATOM 1590 C CA . GLY A 1 194 ? -4.397 -0.356 32.347 1.00 48.69 194 GLY A CA 1
ATOM 1591 C C . GLY A 1 194 ? -5.685 -0.628 31.581 1.00 48.69 194 GLY A C 1
ATOM 1592 O O 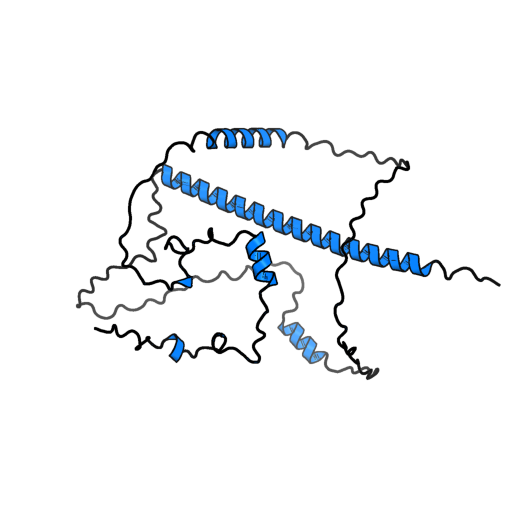. GLY A 1 194 ? -6.668 0.082 31.765 1.00 48.69 194 GLY A O 1
ATOM 1593 N N . ALA A 1 195 ? -5.717 -1.687 30.771 1.00 51.34 195 ALA A N 1
ATOM 1594 C CA . ALA A 1 195 ? -6.974 -2.280 30.306 1.00 51.34 195 ALA A CA 1
ATOM 1595 C C . ALA A 1 195 ? -6.802 -3.775 29.988 1.00 51.34 195 ALA A C 1
ATOM 1597 O O . ALA A 1 195 ? -6.912 -4.208 28.841 1.00 51.34 195 ALA A O 1
ATOM 1598 N N . GLU A 1 196 ? -6.556 -4.582 31.023 1.00 50.09 196 GLU A N 1
ATOM 1599 C CA . GLU A 1 196 ? -6.851 -6.017 30.988 1.00 50.09 196 GLU A CA 1
ATOM 1600 C C . GLU A 1 196 ? -8.375 -6.206 30.887 1.00 50.09 196 GLU A C 1
ATOM 1602 O O . GLU A 1 196 ? -9.086 -6.273 31.889 1.00 50.09 196 GLU A O 1
ATOM 1607 N N . ILE A 1 197 ? -8.908 -6.265 29.665 1.00 56.91 197 ILE A N 1
ATOM 1608 C CA . ILE A 1 197 ? -10.302 -6.658 29.428 1.00 56.91 197 ILE A CA 1
ATOM 1609 C C . ILE A 1 197 ? -10.332 -8.167 29.196 1.00 56.91 197 ILE A C 1
ATOM 1611 O O . ILE A 1 197 ? -10.277 -8.676 28.077 1.00 56.91 197 ILE A O 1
ATOM 1615 N N . ASN A 1 198 ? -10.425 -8.878 30.315 1.00 47.94 198 ASN A N 1
ATOM 1616 C CA . ASN A 1 198 ? -10.981 -10.219 30.387 1.00 47.94 198 ASN A CA 1
ATOM 1617 C C . ASN A 1 198 ? -12.475 -10.189 30.007 1.00 47.94 198 ASN A C 1
ATOM 1619 O O . ASN A 1 198 ? -13.230 -9.365 30.517 1.00 47.94 198 ASN A O 1
ATOM 1623 N N . GLY A 1 199 ? -12.916 -11.163 29.206 1.00 46.28 199 GLY A N 1
ATOM 1624 C CA . GLY A 1 199 ? -14.306 -11.634 29.213 1.00 46.28 199 GLY A CA 1
ATOM 1625 C C . GLY A 1 199 ? -15.175 -11.221 28.022 1.00 46.28 199 GLY A C 1
ATOM 1626 O O . GLY A 1 199 ? -15.752 -10.143 27.995 1.00 46.28 199 GLY A O 1
ATOM 1627 N N . ASN A 1 200 ? -15.379 -12.144 27.079 1.00 43.81 200 ASN A N 1
ATOM 1628 C CA . ASN A 1 200 ? -16.603 -12.959 27.026 1.00 43.81 200 ASN A CA 1
ATOM 1629 C C . ASN A 1 200 ? -16.591 -13.804 25.735 1.00 43.81 200 ASN A C 1
ATOM 1631 O O . ASN A 1 200 ? -16.888 -13.313 24.645 1.00 43.81 200 ASN A O 1
ATOM 1635 N N . ARG A 1 201 ? -16.206 -15.083 25.851 1.00 44.38 201 ARG A N 1
ATOM 1636 C CA . ARG A 1 201 ? -16.294 -16.066 24.761 1.00 44.38 201 ARG A CA 1
ATOM 1637 C C . ARG A 1 201 ? -17.767 -16.330 24.456 1.00 44.38 201 ARG A C 1
ATOM 1639 O O . ARG A 1 201 ? -18.425 -17.068 25.181 1.00 44.38 201 ARG A O 1
ATOM 1646 N N . GLY A 1 202 ? -18.256 -15.778 23.350 1.00 44.94 202 GLY A N 1
ATOM 1647 C CA . GLY A 1 202 ? -19.471 -16.260 22.703 1.00 44.94 202 GLY A CA 1
ATOM 1648 C C . GLY A 1 202 ? -19.222 -17.653 22.128 1.00 44.94 202 GLY A C 1
ATOM 1649 O O . GLY A 1 202 ? -18.502 -17.807 21.142 1.00 44.94 202 GLY A O 1
ATOM 1650 N N . SER A 1 203 ? -19.800 -18.664 22.766 1.00 50.81 203 SER A N 1
ATOM 1651 C CA . SER A 1 203 ? -19.859 -20.058 22.333 1.00 50.81 203 SER A CA 1
ATOM 1652 C C . SER A 1 203 ? -20.691 -20.196 21.052 1.00 50.81 203 SER A C 1
ATOM 1654 O O . SER A 1 203 ? -21.842 -20.622 21.070 1.00 50.81 203 SER A O 1
ATOM 1656 N N . SER A 1 204 ? -20.111 -19.821 19.913 1.00 54.50 204 SER A N 1
ATOM 1657 C CA . SER A 1 204 ? -20.630 -20.245 18.613 1.00 54.50 204 SER A CA 1
ATOM 1658 C C . SER A 1 204 ? -20.048 -21.618 18.279 1.00 54.50 204 SER A C 1
ATOM 1660 O O . SER A 1 204 ? -18.840 -21.835 18.356 1.00 54.50 204 SER A O 1
ATOM 1662 N N . SER A 1 205 ? -20.948 -22.562 18.005 1.00 59.69 205 SER A N 1
ATOM 1663 C CA . SER A 1 205 ? -20.668 -23.936 17.580 1.00 59.69 205 SER A CA 1
ATOM 1664 C C . SER A 1 205 ? -19.505 -23.999 16.577 1.00 59.69 205 SER A C 1
ATOM 1666 O O . SER A 1 205 ? -19.514 -23.215 15.623 1.00 59.69 205 SER A O 1
ATOM 1668 N N . PRO A 1 206 ? -18.538 -24.924 16.735 1.00 61.00 206 PRO A N 1
ATOM 1669 C CA . PRO A 1 206 ? -17.390 -25.022 15.845 1.00 61.00 206 PRO A CA 1
ATOM 1670 C C . PRO A 1 206 ? -17.872 -25.402 14.445 1.00 61.00 206 PRO A C 1
ATOM 1672 O O . PRO A 1 206 ? -18.259 -26.539 14.187 1.00 61.00 206 PRO A O 1
ATOM 1675 N N . VAL A 1 207 ? -17.868 -24.438 13.527 1.00 65.50 207 VAL A N 1
ATOM 1676 C CA . VAL A 1 207 ? -17.872 -24.754 12.100 1.00 65.50 207 VAL A CA 1
ATOM 1677 C C . VAL A 1 207 ? -16.498 -25.367 11.821 1.00 65.50 207 VAL A C 1
ATOM 1679 O O . VAL A 1 207 ? -15.498 -24.705 12.105 1.00 65.50 207 VAL A O 1
ATOM 1682 N N . PRO A 1 208 ? -16.405 -26.615 11.325 1.00 72.62 208 PRO A N 1
ATOM 1683 C CA . PRO A 1 208 ? -15.122 -27.211 10.988 1.00 72.62 208 PRO A CA 1
ATOM 1684 C C . PRO A 1 208 ? -14.508 -26.392 9.854 1.00 72.62 208 PRO A C 1
ATOM 1686 O O . PRO A 1 208 ? -14.975 -26.443 8.715 1.00 72.62 208 PRO A O 1
ATOM 1689 N N . PHE A 1 209 ? -13.503 -25.580 10.170 1.00 69.06 209 PHE A N 1
ATOM 1690 C CA . PHE A 1 209 ? -12.700 -24.933 9.145 1.00 69.06 209 PHE A CA 1
ATOM 1691 C C . PHE A 1 209 ? -11.789 -25.989 8.511 1.00 69.06 209 PHE A C 1
ATOM 1693 O O . PHE A 1 209 ? -11.302 -26.874 9.222 1.00 69.06 209 PHE A O 1
ATOM 1700 N N . PRO A 1 210 ? -11.562 -25.936 7.189 1.00 76.56 210 PRO A N 1
ATOM 1701 C CA . PRO A 1 210 ? -10.602 -26.822 6.553 1.00 76.56 210 PRO A CA 1
ATOM 1702 C C . PRO A 1 210 ? -9.217 -26.649 7.210 1.00 76.56 210 PRO A C 1
ATOM 1704 O O . PRO A 1 210 ? -8.863 -25.519 7.564 1.00 76.56 210 PRO A O 1
ATOM 1707 N N . PRO A 1 211 ? -8.432 -27.735 7.369 1.00 78.56 211 PRO A N 1
ATOM 1708 C CA . PRO A 1 211 ? -7.135 -27.711 8.059 1.00 78.56 211 PRO A CA 1
ATOM 1709 C C . PRO A 1 211 ? -6.191 -26.620 7.540 1.00 78.56 211 PRO A C 1
ATOM 1711 O O . PRO A 1 211 ? -5.455 -26.014 8.311 1.00 78.56 211 PRO A O 1
ATOM 1714 N N . ASP A 1 212 ? -6.285 -26.306 6.248 1.00 81.94 212 ASP A N 1
ATOM 1715 C CA . ASP A 1 212 ? -5.442 -25.328 5.555 1.00 81.94 212 ASP A CA 1
ATOM 1716 C C . ASP A 1 212 ? -5.684 -23.868 6.000 1.00 81.94 212 ASP A C 1
ATOM 1718 O O . ASP A 1 212 ? -4.865 -22.981 5.733 1.00 81.94 212 ASP A O 1
ATOM 1722 N N . MET A 1 213 ? -6.802 -23.599 6.688 1.00 74.19 213 MET A N 1
ATOM 1723 C CA . MET A 1 213 ? -7.163 -22.273 7.211 1.00 74.19 213 MET A CA 1
ATOM 1724 C C . MET A 1 213 ? -6.760 -22.054 8.673 1.00 74.19 213 MET A C 1
ATOM 1726 O O . MET A 1 213 ? -6.888 -20.934 9.182 1.00 74.19 213 MET A O 1
ATOM 1730 N N . LEU A 1 214 ? -6.275 -23.094 9.348 1.00 79.81 214 LEU A N 1
ATOM 1731 C CA . LEU A 1 214 ? -5.824 -23.021 10.731 1.00 79.81 214 LEU A CA 1
ATOM 1732 C C . LEU A 1 214 ? -4.313 -22.763 10.774 1.00 79.81 214 LEU A C 1
ATOM 1734 O O . LEU A 1 214 ? -3.549 -23.239 9.934 1.00 79.81 214 LEU A O 1
ATOM 1738 N N . ALA A 1 215 ? -3.872 -21.959 11.735 1.00 76.50 215 ALA A N 1
ATOM 1739 C CA . ALA A 1 215 ? -2.465 -21.856 12.085 1.00 76.50 215 ALA A CA 1
ATOM 1740 C C . ALA A 1 215 ? -2.034 -23.118 12.872 1.00 76.50 215 ALA A C 1
ATOM 1742 O O . ALA A 1 215 ? -2.887 -23.880 13.334 1.00 76.50 215 ALA A O 1
ATOM 1743 N N . PRO A 1 216 ? -0.720 -23.379 13.039 1.00 79.50 216 PRO A N 1
ATOM 1744 C CA . PRO A 1 216 ? -0.227 -24.539 13.796 1.00 79.50 216 PRO A CA 1
ATOM 1745 C C . PRO A 1 216 ? -0.723 -24.606 15.252 1.00 79.50 216 PRO A C 1
ATOM 1747 O O . PRO A 1 216 ? -0.665 -25.661 15.875 1.00 79.50 216 PRO A O 1
ATOM 1750 N N . ASP A 1 217 ? -1.210 -23.487 15.788 1.00 84.00 217 ASP A N 1
ATOM 1751 C CA . ASP A 1 217 ? -1.822 -23.346 17.112 1.00 84.00 217 ASP A CA 1
ATOM 1752 C C . ASP A 1 217 ? -3.329 -23.687 17.141 1.00 84.00 217 ASP A C 1
ATOM 1754 O O . ASP A 1 217 ? -3.971 -23.548 18.183 1.00 84.00 217 ASP A O 1
ATOM 1758 N N . GLY A 1 218 ? -3.916 -24.092 16.009 1.00 83.12 218 GLY A N 1
ATOM 1759 C CA . GLY A 1 218 ? -5.334 -24.427 15.870 1.00 83.12 218 GLY A CA 1
ATOM 1760 C C . GLY A 1 218 ? -6.282 -23.226 15.790 1.00 83.12 218 GLY A C 1
ATOM 1761 O O . GLY A 1 218 ? -7.497 -23.423 15.766 1.00 83.12 218 GLY A O 1
ATOM 1762 N N . HIS A 1 219 ? -5.774 -21.992 15.741 1.00 79.00 219 HIS A N 1
ATOM 1763 C CA . HIS A 1 219 ? -6.601 -20.796 15.588 1.00 79.00 219 HIS A CA 1
ATOM 1764 C C . HIS A 1 219 ? -6.776 -20.451 14.106 1.00 79.00 219 HIS A C 1
ATOM 1766 O O . HIS A 1 219 ? -5.958 -20.814 13.261 1.00 79.00 219 HIS A O 1
ATOM 1772 N N . LEU A 1 220 ? -7.853 -19.738 13.765 1.00 76.06 220 LEU A N 1
ATOM 1773 C CA . LEU A 1 220 ? -8.014 -19.185 12.419 1.00 76.06 220 LEU A CA 1
ATOM 1774 C C . LEU A 1 220 ? -6.794 -18.328 12.076 1.00 76.06 220 LEU A C 1
ATOM 1776 O O . LEU A 1 220 ? -6.422 -17.463 12.872 1.00 76.06 220 LEU A O 1
ATOM 1780 N N . ARG A 1 221 ? -6.203 -18.532 10.890 1.00 71.12 221 ARG A N 1
ATOM 1781 C CA . ARG A 1 221 ? -5.124 -17.669 10.387 1.00 71.12 221 ARG A CA 1
ATOM 1782 C C . ARG A 1 221 ? -5.636 -16.232 10.312 1.00 71.12 221 ARG A C 1
ATOM 1784 O O . ARG A 1 221 ? -6.318 -15.842 9.367 1.00 71.12 221 ARG A O 1
ATOM 1791 N N . THR A 1 222 ? -5.336 -15.435 11.332 1.00 69.75 222 THR A N 1
ATOM 1792 C CA . THR A 1 222 ? -5.540 -13.987 11.289 1.00 69.75 222 THR A CA 1
ATOM 1793 C C . THR A 1 222 ? -4.510 -13.396 10.329 1.00 69.75 222 THR A C 1
ATOM 1795 O O . THR A 1 222 ? -3.435 -13.971 10.145 1.00 69.75 222 THR A O 1
ATOM 1798 N N . VAL A 1 223 ? -4.810 -12.253 9.703 1.00 64.81 223 VAL A N 1
ATOM 1799 C CA . VAL A 1 223 ? -3.937 -11.575 8.711 1.00 64.81 223 VAL A CA 1
ATOM 1800 C C . VAL A 1 223 ? -2.497 -11.370 9.229 1.00 64.81 223 VAL A C 1
ATOM 1802 O O . VAL A 1 223 ? -1.559 -11.249 8.450 1.00 64.81 223 VAL A O 1
ATOM 1805 N N . HIS A 1 224 ? -2.297 -11.412 10.547 1.00 58.69 224 HIS A N 1
ATOM 1806 C CA . HIS A 1 224 ? -1.004 -11.293 11.220 1.00 58.69 224 HIS A CA 1
ATOM 1807 C C . HIS A 1 224 ? -0.156 -12.582 11.233 1.00 58.69 224 HIS A C 1
ATOM 1809 O O . HIS A 1 224 ? 0.999 -12.536 11.637 1.00 58.69 224 HIS A O 1
ATOM 1815 N N . THR A 1 225 ? -0.683 -13.712 10.750 1.00 65.75 225 THR A N 1
ATOM 1816 C CA . THR A 1 225 ? 0.046 -14.991 10.583 1.00 65.75 225 THR A CA 1
ATOM 1817 C C . THR A 1 225 ? 0.536 -15.216 9.148 1.00 65.75 225 THR A C 1
ATOM 1819 O O . THR A 1 225 ? 0.723 -16.352 8.700 1.00 65.75 225 THR A O 1
ATOM 1822 N N . LEU A 1 226 ? 0.734 -14.131 8.395 1.00 71.19 226 LEU A N 1
ATOM 1823 C CA . LEU A 1 226 ? 1.430 -14.197 7.114 1.00 71.19 226 LEU A CA 1
ATOM 1824 C C . LEU A 1 226 ? 2.901 -14.583 7.349 1.00 71.19 226 LEU A C 1
ATOM 1826 O O . LEU A 1 226 ? 3.505 -14.112 8.318 1.00 71.19 226 LEU A O 1
ATOM 1830 N N . PRO A 1 227 ? 3.495 -15.434 6.489 1.00 80.50 227 PRO A N 1
ATOM 1831 C CA . PRO A 1 227 ? 4.916 -15.740 6.582 1.00 80.50 227 PRO A CA 1
ATOM 1832 C C . PRO A 1 227 ? 5.734 -14.445 6.532 1.00 80.50 227 PRO A C 1
ATOM 1834 O O . PRO A 1 227 ? 5.366 -13.489 5.844 1.00 80.50 227 PRO A O 1
ATOM 1837 N N . ASN A 1 228 ? 6.860 -14.417 7.252 1.00 85.50 228 ASN A N 1
ATOM 1838 C CA . ASN A 1 228 ? 7.815 -13.308 7.197 1.00 85.50 228 ASN A CA 1
ATOM 1839 C C . ASN A 1 228 ? 8.126 -12.976 5.724 1.00 85.50 228 ASN A C 1
ATOM 1841 O O . ASN A 1 228 ? 8.263 -13.893 4.913 1.00 85.50 228 ASN A O 1
ATOM 1845 N N . PHE A 1 229 ? 8.269 -11.695 5.371 1.00 89.00 229 PHE A N 1
ATOM 1846 C CA . PHE A 1 229 ? 8.558 -11.238 4.007 1.00 89.00 229 PHE A CA 1
ATOM 1847 C C . PHE A 1 229 ? 9.651 -12.066 3.310 1.00 89.00 229 PHE A C 1
ATOM 1849 O O . PHE A 1 229 ? 9.493 -12.441 2.151 1.00 89.00 229 PHE A O 1
ATOM 1856 N N . ALA A 1 230 ? 10.724 -12.428 4.023 1.00 93.06 230 ALA A N 1
ATOM 1857 C CA . ALA A 1 230 ? 11.785 -13.274 3.475 1.00 93.06 230 ALA A CA 1
ATOM 1858 C C . ALA A 1 230 ? 11.291 -14.677 3.063 1.00 93.06 230 ALA A C 1
ATOM 1860 O O . ALA A 1 230 ? 11.659 -15.177 2.002 1.00 93.06 230 ALA A O 1
ATOM 1861 N N . GLN A 1 231 ? 10.432 -15.303 3.871 1.00 91.56 231 GLN A N 1
ATOM 1862 C CA . GLN A 1 231 ? 9.819 -16.599 3.566 1.00 91.56 231 GLN A CA 1
ATOM 1863 C C . GLN A 1 231 ? 8.811 -16.477 2.422 1.00 91.56 231 GLN A C 1
ATOM 1865 O O . GLN A 1 231 ? 8.876 -17.268 1.482 1.00 91.56 231 GLN A O 1
ATOM 1870 N N . ALA A 1 232 ? 7.955 -15.450 2.455 1.00 88.94 232 ALA A N 1
ATOM 1871 C CA . ALA A 1 232 ? 6.997 -15.163 1.390 1.00 88.94 232 ALA A CA 1
ATOM 1872 C C . ALA A 1 232 ? 7.703 -14.951 0.039 1.00 88.94 232 ALA A C 1
ATOM 1874 O O . ALA A 1 232 ? 7.263 -15.470 -0.982 1.00 88.94 232 ALA A O 1
ATOM 1875 N N . LEU A 1 233 ? 8.845 -14.252 0.028 1.00 91.69 233 LEU A N 1
ATOM 1876 C CA . LEU A 1 233 ? 9.651 -14.036 -1.173 1.00 91.69 233 LEU A CA 1
ATOM 1877 C C . LEU A 1 233 ? 10.281 -15.340 -1.684 1.00 91.69 233 LEU A C 1
ATOM 1879 O O . LEU A 1 233 ? 10.299 -15.583 -2.889 1.00 91.69 233 LEU A O 1
ATOM 1883 N N . VAL A 1 234 ? 10.796 -16.195 -0.795 1.00 93.25 234 VAL A N 1
ATOM 1884 C CA . VAL A 1 234 ? 11.336 -17.512 -1.177 1.00 93.25 234 VAL A CA 1
ATOM 1885 C C . VAL A 1 234 ? 10.237 -18.414 -1.743 1.00 93.25 234 VAL A C 1
ATOM 1887 O O . VAL A 1 234 ? 10.464 -19.085 -2.748 1.00 93.25 234 VAL A O 1
ATOM 1890 N N . GLU A 1 235 ? 9.048 -18.417 -1.142 1.00 90.06 235 GLU A N 1
ATOM 1891 C CA . GLU A 1 235 ? 7.885 -19.165 -1.628 1.00 90.06 235 GLU A CA 1
ATOM 1892 C C . GLU A 1 235 ? 7.399 -18.635 -2.982 1.00 90.06 235 GLU A C 1
ATOM 1894 O O . GLU A 1 235 ? 7.244 -19.411 -3.924 1.00 90.06 235 GLU A O 1
ATOM 1899 N N . ALA A 1 236 ? 7.293 -17.314 -3.136 1.00 90.38 236 ALA A N 1
ATOM 1900 C CA . ALA A 1 236 ? 6.950 -16.675 -4.403 1.00 90.38 236 ALA A CA 1
ATOM 1901 C C . ALA A 1 236 ? 7.970 -16.990 -5.511 1.00 90.38 236 ALA A C 1
ATOM 1903 O O . ALA A 1 236 ? 7.588 -17.191 -6.660 1.00 90.38 236 ALA A O 1
ATOM 1904 N N . ARG A 1 237 ? 9.266 -17.099 -5.181 1.00 92.12 237 ARG A N 1
ATOM 1905 C CA . ARG A 1 237 ? 10.306 -17.525 -6.139 1.00 92.12 237 ARG A CA 1
ATOM 1906 C C . ARG A 1 237 ? 10.199 -19.005 -6.516 1.00 92.12 237 ARG A C 1
ATOM 1908 O O . ARG A 1 237 ? 10.630 -19.370 -7.607 1.00 92.12 237 ARG A O 1
ATOM 1915 N N . LYS A 1 238 ? 9.646 -19.851 -5.639 1.00 92.31 238 LYS A N 1
ATOM 1916 C CA . LYS A 1 238 ? 9.363 -21.272 -5.918 1.00 92.31 238 LYS A CA 1
ATOM 1917 C C . LYS A 1 238 ? 8.060 -21.465 -6.696 1.00 92.31 238 LYS A C 1
ATOM 1919 O O . LYS A 1 238 ? 7.930 -22.462 -7.407 1.00 92.31 238 LYS A O 1
ATOM 1924 N N . ALA A 1 239 ? 7.112 -20.537 -6.575 1.00 87.62 239 ALA A N 1
ATOM 1925 C CA . ALA A 1 239 ? 5.834 -20.605 -7.260 1.00 87.62 239 ALA A CA 1
ATOM 1926 C C . ALA A 1 239 ? 6.038 -20.558 -8.782 1.00 87.62 239 ALA A C 1
ATOM 1928 O O . ALA A 1 239 ? 6.406 -19.543 -9.373 1.00 87.62 239 ALA A O 1
ATOM 1929 N N . ARG A 1 240 ? 5.778 -21.686 -9.444 1.00 85.94 240 ARG A N 1
ATOM 1930 C CA . ARG A 1 240 ? 5.641 -21.734 -10.899 1.00 85.94 240 ARG A CA 1
ATOM 1931 C C . ARG A 1 240 ? 4.177 -21.469 -11.206 1.00 85.94 240 ARG A C 1
ATOM 1933 O O . ARG A 1 240 ? 3.335 -22.303 -10.892 1.00 85.94 240 ARG A O 1
ATOM 1940 N N . TYR A 1 241 ? 3.876 -20.322 -11.808 1.00 81.62 241 TYR A N 1
ATOM 1941 C CA . TYR A 1 241 ? 2.524 -20.030 -12.280 1.00 81.62 241 TYR A CA 1
ATOM 1942 C C . TYR A 1 241 ? 2.055 -21.159 -13.204 1.00 81.62 241 TYR A C 1
ATOM 1944 O O . TYR A 1 241 ? 2.639 -21.382 -14.270 1.00 81.62 241 TYR A O 1
ATOM 1952 N N . ILE A 1 242 ? 1.007 -21.876 -12.797 1.00 79.69 242 ILE A N 1
ATOM 1953 C CA . ILE A 1 242 ? 0.318 -22.809 -13.682 1.00 79.69 242 ILE A CA 1
ATOM 1954 C C . ILE A 1 242 ? -0.481 -21.943 -14.649 1.00 79.69 242 ILE A C 1
ATOM 1956 O O . ILE A 1 242 ? -1.502 -21.361 -14.297 1.00 79.69 242 ILE A O 1
ATOM 1960 N N . ARG A 1 243 ? 0.013 -21.813 -15.881 1.00 83.44 243 ARG A N 1
ATOM 1961 C CA . ARG A 1 243 ? -0.779 -21.225 -16.961 1.00 83.44 243 ARG A CA 1
ATOM 1962 C C . ARG A 1 243 ? -1.843 -22.247 -17.343 1.00 83.44 243 ARG A C 1
ATOM 1964 O O . ARG A 1 243 ? -1.528 -23.229 -18.015 1.00 83.44 243 ARG A O 1
ATOM 1971 N N . HIS A 1 244 ? -3.079 -22.041 -16.895 1.00 81.88 244 HIS A N 1
ATOM 1972 C CA . HIS A 1 244 ? -4.204 -22.842 -17.363 1.00 81.88 244 HIS A CA 1
ATOM 1973 C C . HIS A 1 244 ? -4.340 -22.666 -18.884 1.00 81.88 244 HIS A C 1
ATOM 1975 O O . HIS A 1 244 ? -4.350 -21.548 -19.399 1.00 81.88 244 HIS A O 1
ATOM 1981 N N . ARG A 1 245 ? -4.377 -23.780 -19.625 1.00 85.19 245 ARG A N 1
ATOM 1982 C CA . ARG A 1 245 ? -4.783 -23.775 -21.035 1.00 85.19 245 ARG A CA 1
ATOM 1983 C C . ARG A 1 245 ? -6.304 -23.910 -21.056 1.00 85.19 245 ARG A C 1
ATOM 1985 O O . ARG A 1 245 ? -6.812 -25.001 -20.828 1.00 85.19 245 ARG A O 1
ATOM 1992 N N . GLY A 1 246 ? -6.998 -22.802 -21.297 1.00 85.81 246 GLY A N 1
ATOM 1993 C CA . GLY A 1 246 ? -8.459 -22.711 -21.218 1.00 85.81 246 GLY A CA 1
ATOM 1994 C C . GLY A 1 246 ? -8.940 -22.055 -19.923 1.00 85.81 246 GLY A C 1
ATOM 1995 O O . GLY A 1 246 ? -8.167 -21.886 -18.982 1.00 85.81 246 GLY A O 1
ATOM 1996 N N . GLN A 1 247 ? -10.214 -21.667 -19.903 1.00 81.75 247 GLN A N 1
ATOM 1997 C CA . GLN A 1 247 ? -10.857 -21.041 -18.750 1.00 81.75 247 GLN A CA 1
ATOM 1998 C C . GLN A 1 247 ? -11.074 -22.115 -17.669 1.00 81.75 247 GLN A C 1
ATOM 2000 O O . GLN A 1 247 ? -11.798 -23.085 -17.926 1.00 81.75 247 GLN A O 1
ATOM 2005 N N . PRO A 1 248 ? -10.411 -22.030 -16.501 1.00 84.06 248 PRO A N 1
ATOM 2006 C CA . PRO A 1 248 ? -10.609 -23.002 -15.436 1.00 84.06 248 PRO A CA 1
ATOM 2007 C C . PRO A 1 248 ? -12.079 -22.989 -14.993 1.00 84.06 248 PRO A C 1
ATOM 2009 O O . PRO A 1 248 ? -12.750 -21.962 -15.050 1.00 84.06 248 PRO A O 1
ATOM 2012 N N . LEU A 1 249 ? -12.601 -24.132 -14.537 1.00 81.25 249 LEU A N 1
ATOM 2013 C CA . LEU A 1 249 ? -14.018 -24.256 -14.156 1.00 81.25 249 LEU A CA 1
ATOM 2014 C C . LEU A 1 249 ? -14.435 -23.276 -13.046 1.00 81.25 249 LEU A C 1
ATOM 2016 O O . LEU A 1 249 ? -15.609 -22.927 -12.964 1.00 81.25 249 LEU A O 1
ATOM 2020 N N . CYS A 1 250 ? -13.487 -22.811 -12.226 1.00 84.56 250 CYS A N 1
ATOM 2021 C CA . CYS A 1 250 ? -13.714 -21.772 -11.220 1.00 84.56 250 CYS A CA 1
ATOM 2022 C C . CYS A 1 250 ? -13.941 -20.368 -11.809 1.00 84.56 250 CYS A C 1
ATOM 2024 O O . CYS A 1 250 ? -14.498 -19.520 -11.123 1.00 84.56 250 CYS A O 1
ATOM 2026 N N . GLU A 1 251 ? -13.552 -20.127 -13.063 1.00 85.69 251 GLU A N 1
ATOM 2027 C CA . GLU A 1 251 ? -13.808 -18.886 -13.805 1.00 85.69 251 GLU A CA 1
ATOM 2028 C C . GLU A 1 251 ? -15.034 -18.996 -14.728 1.00 85.69 251 GLU A C 1
ATOM 2030 O O . GLU A 1 251 ? -15.348 -18.046 -15.445 1.00 85.69 251 GLU A O 1
ATOM 2035 N N . ARG A 1 252 ? -15.731 -20.143 -14.754 1.00 90.25 252 ARG A N 1
ATOM 2036 C CA . ARG A 1 252 ? -16.949 -20.314 -15.557 1.00 90.25 252 ARG A CA 1
ATOM 2037 C C . ARG A 1 252 ? -18.066 -19.431 -15.000 1.00 90.25 252 ARG A C 1
ATOM 2039 O O . ARG A 1 252 ? -18.355 -19.480 -13.807 1.00 90.25 252 ARG A O 1
ATOM 2046 N N . GLU A 1 253 ? -18.746 -18.691 -15.873 1.00 89.62 253 GLU A N 1
ATOM 2047 C CA . GLU A 1 253 ? -19.955 -17.952 -15.506 1.00 89.62 253 GLU A CA 1
ATOM 2048 C C . GLU A 1 253 ? -21.018 -18.914 -14.948 1.00 89.62 253 GLU A C 1
ATOM 2050 O O . GLU A 1 253 ? -21.435 -19.865 -15.616 1.00 89.62 253 GLU A O 1
ATOM 2055 N N . LEU A 1 254 ? -21.436 -18.683 -13.701 1.00 89.25 254 LEU A N 1
ATOM 2056 C CA . LEU A 1 254 ? -22.512 -19.439 -13.069 1.00 89.25 254 LEU A CA 1
ATOM 2057 C C . LEU A 1 254 ? -23.853 -18.970 -13.629 1.00 89.25 254 LEU A C 1
ATOM 2059 O O . LEU A 1 254 ? -24.153 -17.776 -13.663 1.00 89.25 254 LEU A O 1
ATOM 2063 N N . THR A 1 255 ? -24.695 -19.913 -14.037 1.00 89.19 255 THR A N 1
ATOM 2064 C CA . THR A 1 255 ? -26.071 -19.580 -14.419 1.00 89.19 255 THR A CA 1
ATOM 2065 C C . THR A 1 255 ? -26.879 -19.175 -13.187 1.00 89.19 255 THR A C 1
ATOM 2067 O O . THR A 1 255 ? -26.653 -19.674 -12.088 1.00 89.19 255 THR A O 1
ATOM 2070 N N . ILE A 1 256 ? -27.891 -18.316 -13.361 1.00 90.88 256 ILE A N 1
ATOM 2071 C CA . ILE A 1 256 ? -28.801 -17.886 -12.278 1.00 90.88 256 ILE A CA 1
ATOM 2072 C C . ILE A 1 256 ? -29.339 -19.092 -11.484 1.00 90.88 256 ILE A C 1
ATOM 2074 O O . ILE A 1 256 ? -29.432 -19.045 -10.262 1.00 90.88 256 ILE A O 1
ATOM 2078 N N . ARG A 1 257 ? -29.639 -20.205 -12.167 1.00 91.19 257 ARG A N 1
ATOM 2079 C CA . ARG A 1 257 ? -30.104 -21.444 -11.528 1.00 91.19 257 ARG A CA 1
ATOM 2080 C C . ARG A 1 257 ? -29.067 -22.074 -10.606 1.00 91.19 257 ARG A C 1
ATOM 2082 O O . ARG A 1 257 ? -29.461 -22.615 -9.589 1.00 91.19 257 ARG A O 1
ATOM 2089 N N . GLU A 1 258 ? -27.786 -22.015 -10.954 1.00 88.69 258 GLU A N 1
ATOM 2090 C CA . GLU A 1 258 ? -26.687 -22.531 -10.128 1.00 88.69 258 GLU A CA 1
ATOM 2091 C C . GLU A 1 258 ? -26.418 -21.614 -8.937 1.00 88.69 258 GLU A C 1
ATOM 2093 O O . GLU A 1 258 ? -26.195 -22.104 -7.838 1.00 88.69 258 GLU A O 1
ATOM 2098 N N . ILE A 1 259 ? -26.516 -20.294 -9.131 1.00 87.88 259 ILE A N 1
ATOM 2099 C CA . ILE A 1 259 ? -26.365 -19.304 -8.054 1.00 87.88 259 ILE A CA 1
ATOM 2100 C C . ILE A 1 259 ? -27.454 -19.483 -6.984 1.00 87.88 259 ILE A C 1
ATOM 2102 O O . ILE A 1 259 ? -27.178 -19.358 -5.794 1.00 87.88 259 ILE A O 1
ATOM 2106 N N . PHE A 1 260 ? -28.690 -19.778 -7.399 1.00 90.56 260 PHE A N 1
ATOM 2107 C CA . PHE A 1 260 ? -29.829 -19.983 -6.496 1.00 90.56 260 PHE A CA 1
ATOM 2108 C C . PHE A 1 260 ? -30.161 -21.459 -6.237 1.00 90.56 260 PHE A C 1
ATOM 2110 O O . PHE A 1 260 ? -31.178 -21.748 -5.600 1.00 90.56 260 PHE A O 1
ATOM 2117 N N . ALA A 1 261 ? -29.337 -22.399 -6.709 1.00 83.19 261 ALA A N 1
ATOM 2118 C CA . ALA A 1 261 ? -29.502 -23.799 -6.356 1.00 83.19 261 ALA A CA 1
ATOM 2119 C C . ALA A 1 261 ? -29.215 -23.929 -4.859 1.00 83.19 261 ALA A C 1
ATOM 2121 O O . ALA A 1 261 ? -28.098 -23.702 -4.406 1.00 83.19 261 ALA A O 1
ATOM 2122 N N . GLN A 1 262 ? -30.235 -24.269 -4.073 1.00 71.31 262 GLN A N 1
ATOM 2123 C CA . GLN A 1 262 ? -30.008 -24.679 -2.694 1.00 71.31 262 GLN A CA 1
ATOM 2124 C C . GLN A 1 262 ? -29.141 -25.936 -2.738 1.00 71.31 262 GLN A C 1
ATOM 2126 O O . GLN A 1 262 ? -29.504 -26.893 -3.425 1.00 71.31 262 GLN A O 1
ATOM 2131 N N . ASP A 1 263 ? -28.007 -25.921 -2.034 1.00 68.06 263 ASP A N 1
ATOM 2132 C CA . ASP A 1 263 ? -27.138 -27.081 -1.855 1.00 68.06 263 ASP A CA 1
ATOM 2133 C C . ASP A 1 263 ? -27.934 -28.224 -1.211 1.00 68.06 263 ASP A C 1
ATOM 2135 O O . ASP 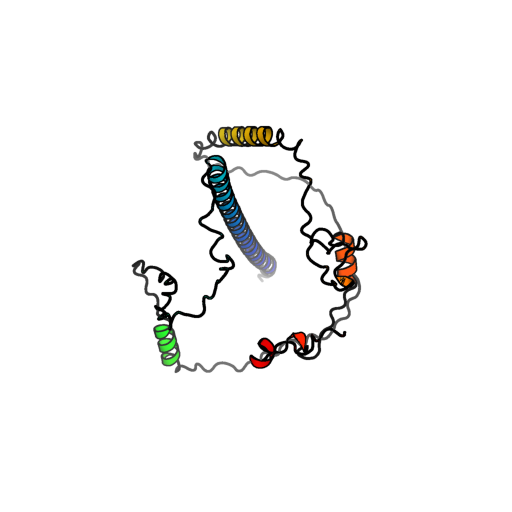A 1 263 ? -27.895 -28.448 -0.001 1.00 68.06 263 ASP A O 1
ATOM 2139 N N . SER A 1 264 ? -28.641 -29.007 -2.024 1.00 62.25 264 SER A N 1
ATOM 2140 C CA . SER A 1 264 ? -29.341 -30.208 -1.568 1.00 62.25 264 SER A CA 1
ATOM 2141 C C . SER A 1 264 ? -28.366 -31.281 -1.074 1.00 62.25 264 SER A C 1
ATOM 2143 O O . SER A 1 264 ? -28.778 -32.281 -0.499 1.00 62.25 264 SER A O 1
ATOM 2145 N N . ARG A 1 265 ? -27.056 -31.066 -1.260 1.00 63.41 265 ARG A N 1
ATOM 2146 C CA . ARG A 1 265 ? -25.981 -31.959 -0.815 1.00 63.41 265 ARG A CA 1
ATOM 2147 C C . ARG A 1 265 ? -25.542 -31.734 0.630 1.00 63.41 265 ARG A C 1
ATOM 2149 O O . ARG A 1 265 ? -24.686 -32.468 1.109 1.00 63.41 265 ARG A O 1
ATOM 2156 N N . ARG A 1 266 ? -26.134 -30.777 1.351 1.00 58.31 266 ARG A N 1
ATOM 2157 C CA . ARG A 1 266 ? -25.941 -30.629 2.801 1.00 58.31 266 ARG A CA 1
ATOM 2158 C C . ARG A 1 266 ? -27.016 -31.391 3.583 1.00 58.31 266 ARG A C 1
ATOM 2160 O O . ARG A 1 266 ? -27.635 -30.856 4.494 1.00 58.31 266 ARG A O 1
ATOM 2167 N N . THR A 1 267 ? -27.248 -32.654 3.236 1.00 56.59 267 THR A N 1
ATOM 2168 C CA . THR A 1 267 ? -27.882 -33.587 4.172 1.00 56.59 267 THR A CA 1
ATOM 2169 C C . THR A 1 267 ? -26.836 -33.967 5.218 1.00 56.59 267 THR A C 1
ATOM 2171 O O . THR A 1 267 ? -25.815 -34.549 4.838 1.00 56.59 267 THR A O 1
ATOM 2174 N N . PRO A 1 268 ? -27.025 -33.639 6.508 1.00 63.91 268 PRO A N 1
ATOM 2175 C CA . PRO A 1 268 ? -26.198 -34.231 7.544 1.00 63.91 268 PRO A CA 1
ATOM 2176 C C . PRO A 1 268 ? -26.424 -35.744 7.497 1.00 63.91 268 PRO A C 1
ATOM 2178 O O . PRO A 1 268 ? -27.563 -36.206 7.557 1.00 63.91 268 PRO A O 1
ATOM 2181 N N . ALA A 1 269 ? -25.345 -36.505 7.326 1.00 58.59 269 ALA A N 1
ATOM 2182 C CA . ALA A 1 269 ? -25.372 -37.918 7.655 1.00 58.59 269 ALA A CA 1
ATOM 2183 C C . ALA A 1 269 ? -25.722 -38.017 9.146 1.00 58.59 269 ALA A C 1
ATOM 2185 O O . ALA A 1 269 ? -25.046 -37.409 9.979 1.00 58.59 269 ALA A O 1
ATOM 2186 N N . VAL A 1 270 ? -26.836 -38.689 9.427 1.00 59.12 270 VAL A N 1
ATOM 2187 C CA . VAL A 1 270 ? -27.188 -39.190 10.759 1.00 59.12 270 VAL A CA 1
ATOM 2188 C C . VAL A 1 270 ? -26.285 -40.373 11.075 1.00 59.12 270 VAL A C 1
ATOM 2190 O O . VAL A 1 270 ? -26.026 -41.159 10.134 1.00 59.12 270 VAL A O 1
#

InterPro domains:
  IPR031525 Coiled-coil domain-containing protein 190 [PF15768] (12-69)
  IPR031525 Coiled-coil domain-containing protein 190 [PF15768] (187-260)
  IPR031525 Coiled-coil domain-containing protein 190 [PTHR36871] (102-269)